Protein AF-A0A7X7F397-F1 (afdb_monomer_lite)

pLDDT: mean 74.9, std 19.1, range [29.53, 96.19]

Structure (mmCIF, N/CA/C/O backbone):
data_AF-A0A7X7F397-F1
#
_entry.id   AF-A0A7X7F397-F1
#
loop_
_atom_site.group_PDB
_atom_site.id
_atom_site.type_symbol
_atom_site.label_atom_id
_atom_site.label_alt_id
_atom_site.label_comp_id
_atom_site.label_asym_id
_atom_site.label_entity_id
_atom_site.label_seq_id
_atom_site.pdbx_PDB_ins_code
_atom_site.Cartn_x
_atom_site.Cartn_y
_atom_site.Cartn_z
_atom_site.occupancy
_atom_site.B_iso_or_equiv
_atom_site.auth_seq_id
_atom_site.auth_comp_id
_atom_site.auth_asym_id
_atom_site.auth_atom_id
_atom_site.pdbx_PDB_model_num
ATOM 1 N N . MET A 1 1 ? 13.983 -12.653 18.754 1.00 45.38 1 MET A N 1
ATOM 2 C CA . MET A 1 1 ? 13.121 -11.463 18.601 1.00 45.38 1 MET A CA 1
ATOM 3 C C . MET A 1 1 ? 11.691 -11.965 18.587 1.00 45.38 1 MET A C 1
ATOM 5 O O . MET A 1 1 ? 11.418 -12.889 17.833 1.00 45.38 1 MET A O 1
ATOM 9 N N . ASN A 1 2 ? 10.834 -11.471 19.481 1.00 51.31 2 ASN A N 1
ATOM 10 C CA . ASN A 1 2 ? 9.430 -11.882 19.521 1.00 51.31 2 ASN A CA 1
ATOM 11 C C . ASN A 1 2 ? 8.712 -11.263 18.319 1.00 51.31 2 ASN A C 1
ATOM 13 O O . ASN A 1 2 ? 8.723 -10.046 18.162 1.00 51.31 2 ASN A O 1
ATOM 17 N N . GLU A 1 3 ? 8.135 -12.106 17.469 1.00 58.09 3 GLU A N 1
ATOM 18 C CA . GLU A 1 3 ? 7.307 -11.684 16.341 1.00 58.09 3 GLU A CA 1
ATOM 19 C C . GLU A 1 3 ? 6.122 -10.853 16.863 1.00 58.09 3 GLU A C 1
ATOM 21 O O . GLU A 1 3 ? 5.475 -11.233 17.844 1.00 58.09 3 GLU A O 1
ATOM 26 N N . SER A 1 4 ? 5.852 -9.699 16.244 1.00 70.44 4 SER A N 1
ATOM 27 C CA . SER A 1 4 ? 4.717 -8.855 16.632 1.00 70.44 4 SER A CA 1
ATOM 28 C C . SER A 1 4 ? 3.408 -9.661 16.537 1.00 70.44 4 SER A C 1
ATOM 30 O O . SER A 1 4 ? 3.170 -10.290 15.503 1.00 70.44 4 SER A O 1
ATOM 32 N N . PRO A 1 5 ? 2.514 -9.633 17.548 1.00 77.81 5 PRO A N 1
ATOM 33 C CA . PRO A 1 5 ? 1.219 -10.321 17.487 1.00 77.81 5 PRO A CA 1
ATOM 34 C C . PRO A 1 5 ? 0.367 -9.919 16.275 1.00 77.81 5 PRO A C 1
ATOM 36 O O . PRO A 1 5 ? -0.472 -10.682 15.813 1.00 77.81 5 PRO A O 1
ATOM 39 N N . LEU A 1 6 ? 0.579 -8.713 15.746 1.00 77.31 6 LEU A N 1
ATOM 40 C CA . LEU A 1 6 ? -0.087 -8.242 14.537 1.00 77.31 6 LEU A CA 1
ATOM 41 C C . LEU A 1 6 ? 0.426 -8.980 13.294 1.00 77.31 6 LEU A C 1
ATOM 43 O O . LEU A 1 6 ? -0.368 -9.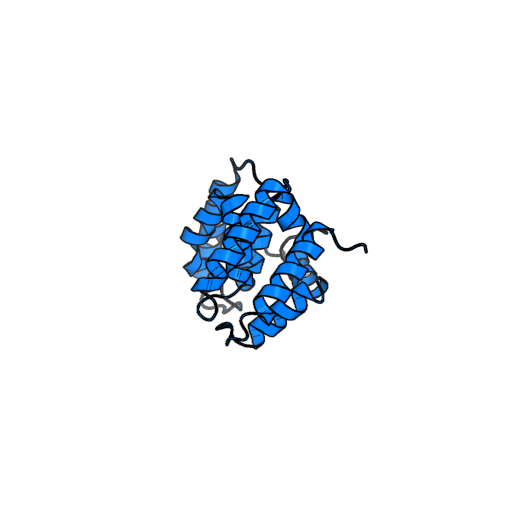409 12.458 1.00 77.31 6 LEU A O 1
ATOM 47 N N . LEU A 1 7 ? 1.743 -9.168 13.194 1.00 75.94 7 LEU A N 1
ATOM 48 C CA . LEU A 1 7 ? 2.360 -9.902 12.091 1.00 75.94 7 LEU A CA 1
ATOM 49 C C . LEU A 1 7 ? 1.926 -11.361 12.078 1.00 75.94 7 LEU A C 1
ATOM 51 O O . LEU A 1 7 ? 1.625 -11.887 11.011 1.00 75.94 7 LEU A O 1
ATOM 55 N N . SER A 1 8 ? 1.825 -11.994 13.248 1.00 81.44 8 SER A N 1
ATOM 56 C CA . SER A 1 8 ? 1.381 -13.385 13.320 1.00 81.44 8 SER A CA 1
ATOM 57 C C . SER A 1 8 ? -0.058 -13.548 12.820 1.00 81.44 8 SER A C 1
ATOM 59 O O . SER A 1 8 ? -0.342 -14.504 12.097 1.00 81.44 8 SER A O 1
ATOM 61 N N . VAL A 1 9 ? -0.952 -12.595 13.117 1.00 86.94 9 VAL A N 1
ATOM 62 C CA . VAL A 1 9 ? -2.329 -12.580 12.594 1.00 86.94 9 VAL A CA 1
ATOM 63 C C . VAL A 1 9 ? -2.345 -12.397 11.077 1.00 86.94 9 VAL A C 1
ATOM 65 O O . VAL A 1 9 ? -3.012 -13.166 10.384 1.00 86.94 9 VAL A O 1
ATOM 68 N N . ILE A 1 10 ? -1.591 -11.426 10.551 1.00 84.75 10 ILE A N 1
ATOM 69 C CA . ILE A 1 10 ? -1.493 -11.185 9.102 1.00 84.75 10 ILE A CA 1
ATOM 70 C C . ILE A 1 10 ? -0.937 -12.417 8.385 1.00 84.75 10 ILE A C 1
ATOM 72 O O . ILE A 1 10 ? -1.507 -12.862 7.389 1.00 84.75 10 ILE A O 1
ATOM 76 N N . ARG A 1 11 ? 0.146 -13.001 8.911 1.00 83.88 11 ARG A N 1
ATOM 77 C CA . ARG A 1 11 ? 0.765 -14.210 8.364 1.00 83.88 11 ARG A CA 1
ATOM 78 C C . ARG A 1 11 ? -0.223 -15.369 8.345 1.00 83.88 11 ARG A C 1
ATOM 80 O O . ARG A 1 11 ? -0.388 -15.993 7.304 1.00 83.88 11 ARG A O 1
ATOM 87 N N . THR A 1 12 ? -0.905 -15.615 9.463 1.00 88.00 12 THR A N 1
ATOM 88 C CA . THR A 1 12 ? -1.880 -16.710 9.578 1.00 88.00 12 THR A CA 1
ATOM 89 C C . THR A 1 12 ? -2.996 -16.563 8.547 1.00 88.00 12 THR A C 1
ATOM 91 O O . THR A 1 12 ? -3.310 -17.516 7.841 1.00 88.00 12 THR A O 1
ATOM 94 N N . MET A 1 13 ? -3.562 -15.360 8.410 1.00 88.94 13 MET A N 1
ATOM 95 C CA . MET A 1 13 ? -4.603 -15.086 7.418 1.00 88.94 13 MET A CA 1
ATOM 96 C C . MET A 1 13 ? -4.092 -15.314 5.990 1.00 88.94 13 MET A C 1
ATOM 98 O O . MET A 1 13 ? -4.752 -15.963 5.183 1.00 88.94 13 MET A O 1
ATOM 102 N N . ARG A 1 14 ? -2.895 -14.813 5.678 1.00 85.81 14 ARG A N 1
ATOM 103 C CA . ARG A 1 14 ? -2.285 -14.971 4.357 1.00 85.81 14 ARG A CA 1
ATOM 104 C C . ARG A 1 14 ? -2.061 -16.439 4.001 1.00 85.81 14 ARG A C 1
ATOM 106 O O . ARG A 1 14 ? -2.364 -16.850 2.886 1.00 85.81 14 ARG A O 1
ATOM 113 N N . GLU A 1 15 ? -1.516 -17.220 4.929 1.00 84.88 15 GLU A N 1
ATOM 114 C CA . GLU A 1 15 ? -1.287 -18.655 4.737 1.00 84.88 15 GLU A CA 1
ATOM 115 C C . GLU A 1 15 ? -2.601 -19.403 4.496 1.00 84.88 15 GLU A C 1
ATOM 117 O O . GLU A 1 15 ? -2.659 -20.242 3.599 1.00 84.88 15 GLU A O 1
ATOM 122 N N . GLN A 1 16 ? -3.663 -19.053 5.227 1.00 87.50 16 GLN A N 1
ATOM 123 C CA . GLN A 1 16 ? -4.999 -19.617 5.022 1.00 87.50 16 GLN A CA 1
ATOM 124 C C . GLN A 1 16 ? -5.554 -19.290 3.631 1.00 87.50 16 GLN A C 1
ATOM 126 O O . GLN A 1 16 ? -5.949 -20.206 2.914 1.00 87.50 16 GLN A O 1
ATOM 131 N N . LEU A 1 17 ? -5.518 -18.021 3.212 1.00 85.00 17 LEU A N 1
ATOM 132 C CA . LEU A 1 17 ? -6.029 -17.603 1.901 1.00 85.00 17 LEU A CA 1
ATOM 133 C C . LEU A 1 17 ? -5.273 -18.245 0.733 1.00 85.00 17 LEU A C 1
ATOM 135 O O . LEU A 1 17 ? -5.879 -18.618 -0.270 1.00 85.00 17 LEU A O 1
ATOM 139 N N . LEU A 1 18 ? -3.952 -18.387 0.851 1.00 82.56 18 LEU A N 1
ATOM 140 C CA . LEU A 1 18 ? -3.142 -19.051 -0.173 1.00 82.56 18 LEU A CA 1
ATOM 141 C C . LEU A 1 18 ? -3.374 -20.564 -0.219 1.00 82.56 18 LEU A C 1
ATOM 143 O O . LEU A 1 18 ? -3.229 -21.164 -1.279 1.00 82.56 18 LEU A O 1
ATOM 147 N N . ALA A 1 19 ? -3.688 -21.188 0.918 1.00 84.81 19 ALA A N 1
ATOM 148 C CA . ALA A 1 19 ? -4.011 -22.610 0.969 1.00 84.81 19 ALA A CA 1
ATOM 149 C C . ALA A 1 19 ? -5.413 -22.906 0.411 1.00 84.81 19 ALA A C 1
ATOM 151 O O . ALA A 1 19 ? -5.615 -23.959 -0.189 1.00 84.81 19 ALA A O 1
ATOM 152 N N . GLU A 1 20 ? -6.366 -21.992 0.611 1.00 85.12 20 GLU A N 1
ATOM 153 C CA . GLU A 1 20 ? -7.753 -22.128 0.150 1.00 85.12 20 GLU A CA 1
ATOM 154 C C . GLU A 1 20 ? -7.875 -21.978 -1.373 1.00 85.12 20 GLU A C 1
ATOM 156 O O . GLU A 1 20 ? -8.531 -22.790 -2.024 1.00 85.12 20 GLU A O 1
ATOM 161 N N . TYR A 1 21 ? -7.194 -20.985 -1.949 1.00 75.88 21 TYR A N 1
ATOM 162 C CA . TYR A 1 21 ? -7.224 -20.689 -3.381 1.00 75.88 21 TYR A CA 1
ATOM 163 C C . TYR A 1 21 ? -5.873 -21.071 -3.991 1.00 75.88 21 TYR A C 1
ATOM 165 O O . TYR A 1 21 ? -4.978 -20.239 -4.132 1.00 75.88 21 TYR A O 1
ATOM 173 N N . GLY A 1 22 ? -5.706 -22.357 -4.313 1.00 64.06 22 GLY A N 1
ATOM 174 C CA . GLY A 1 22 ? -4.473 -22.953 -4.856 1.00 64.06 22 GLY A CA 1
ATOM 175 C C . GLY A 1 22 ? -4.090 -22.509 -6.278 1.00 64.06 22 GLY A C 1
ATOM 176 O O . GLY A 1 22 ? -3.412 -23.256 -6.986 1.00 64.06 22 GLY A O 1
ATOM 177 N N . ASP A 1 23 ? -4.538 -21.331 -6.708 1.00 62.75 23 ASP A N 1
ATOM 178 C CA . ASP A 1 23 ? -4.395 -20.831 -8.070 1.00 62.75 23 ASP A CA 1
ATOM 179 C C . ASP A 1 23 ? -2.996 -20.288 -8.390 1.00 62.75 23 ASP A C 1
ATOM 181 O O . ASP A 1 23 ? -2.152 -20.005 -7.528 1.00 62.75 23 ASP A O 1
ATOM 185 N N . ILE A 1 24 ? -2.759 -20.145 -9.697 1.00 54.50 24 ILE A N 1
ATOM 186 C CA . ILE A 1 24 ? -1.570 -19.530 -10.283 1.00 54.50 24 ILE A CA 1
ATOM 187 C C . ILE A 1 24 ? -1.578 -18.048 -9.906 1.00 54.50 24 ILE A C 1
ATOM 189 O O . ILE A 1 24 ? -2.223 -17.229 -10.549 1.00 54.50 24 ILE A O 1
ATOM 193 N N . ASP A 1 25 ? -0.843 -17.712 -8.852 1.00 55.19 25 ASP A N 1
ATOM 194 C CA . ASP A 1 25 ? -0.403 -16.344 -8.587 1.00 55.19 25 ASP A CA 1
ATOM 195 C C . ASP A 1 25 ? 0.204 -15.767 -9.886 1.00 55.19 25 ASP A C 1
ATOM 197 O O . ASP A 1 25 ? 1.201 -16.317 -10.373 1.00 55.19 25 ASP A O 1
ATOM 201 N N . PRO A 1 26 ? -0.383 -14.708 -10.477 1.00 57.97 26 PRO A N 1
ATOM 202 C CA . PRO A 1 26 ? 0.082 -14.143 -11.745 1.00 57.97 26 PRO A CA 1
ATOM 203 C C . PRO A 1 26 ? 1.474 -13.508 -11.616 1.00 57.97 26 PRO A C 1
ATOM 205 O O . PRO A 1 26 ? 2.111 -13.163 -12.615 1.00 57.97 26 PRO A O 1
ATOM 208 N N . THR A 1 27 ? 1.973 -13.366 -10.387 1.00 53.91 27 THR A N 1
ATOM 209 C CA . THR A 1 27 ? 3.297 -12.839 -10.096 1.00 53.91 27 THR A CA 1
ATOM 210 C C . THR A 1 27 ? 4.387 -13.832 -10.536 1.00 53.91 27 THR A C 1
ATOM 212 O O . THR A 1 27 ? 4.427 -14.968 -10.054 1.00 53.91 27 THR A O 1
ATOM 215 N N . PRO A 1 28 ? 5.339 -13.429 -11.402 1.00 51.78 28 PRO A N 1
ATOM 216 C CA . PRO A 1 28 ? 6.443 -14.288 -11.825 1.00 51.78 28 PRO A CA 1
ATOM 217 C C . PRO A 1 28 ? 7.200 -14.893 -10.632 1.00 51.78 28 PRO A C 1
ATOM 219 O O . PRO A 1 28 ? 7.526 -14.196 -9.668 1.00 51.78 28 PRO A O 1
ATOM 222 N N . GLN A 1 29 ? 7.557 -16.179 -10.722 1.00 48.69 29 GLN A N 1
ATOM 223 C CA . GLN A 1 29 ? 8.156 -16.966 -9.630 1.00 48.69 29 GLN A CA 1
ATOM 224 C C . GLN A 1 29 ? 9.394 -16.316 -8.977 1.00 48.69 29 GLN A C 1
ATOM 226 O O . GLN A 1 29 ? 9.609 -16.475 -7.781 1.00 48.69 29 GLN A O 1
ATOM 231 N N . LYS A 1 30 ? 10.172 -15.512 -9.715 1.00 45.25 30 LYS A N 1
ATOM 232 C CA . LYS A 1 30 ? 11.319 -14.759 -9.168 1.00 45.25 30 LYS A CA 1
ATOM 233 C C . LYS A 1 30 ? 10.912 -13.647 -8.194 1.00 45.25 30 LYS A C 1
ATOM 235 O O . LYS A 1 30 ? 11.532 -13.503 -7.143 1.00 45.25 30 LYS A O 1
ATOM 240 N N . SER A 1 31 ? 9.859 -12.897 -8.511 1.00 45.38 31 SER A N 1
ATOM 241 C CA . SER A 1 31 ? 9.290 -11.894 -7.601 1.00 45.38 31 SER A CA 1
ATOM 242 C C . SER A 1 31 ? 8.615 -12.578 -6.401 1.00 45.38 31 SER A C 1
ATOM 244 O O . SER A 1 31 ? 8.724 -12.096 -5.275 1.00 45.38 31 SER A O 1
ATOM 246 N N . ARG A 1 32 ? 8.031 -13.771 -6.617 1.00 49.47 32 ARG A N 1
ATOM 247 C CA . ARG A 1 32 ? 7.463 -14.653 -5.578 1.00 49.47 32 ARG A CA 1
ATOM 248 C C . ARG A 1 32 ? 8.516 -15.214 -4.617 1.00 49.47 32 ARG A C 1
ATOM 250 O O . ARG A 1 32 ? 8.246 -15.356 -3.429 1.00 49.47 32 ARG A O 1
ATOM 257 N N . GLU A 1 33 ? 9.719 -15.528 -5.091 1.00 48.03 33 GLU A N 1
ATOM 258 C CA . GLU A 1 33 ? 10.834 -15.989 -4.252 1.00 48.03 33 GLU A CA 1
ATOM 259 C C . GLU A 1 33 ? 11.428 -14.870 -3.402 1.00 48.03 33 GLU A C 1
ATOM 261 O O . GLU A 1 33 ? 11.822 -15.129 -2.264 1.00 48.03 33 GLU A O 1
ATOM 266 N N . GLN A 1 34 ? 11.450 -13.635 -3.915 1.00 49.16 34 GLN A N 1
ATOM 267 C CA . GLN A 1 34 ? 11.696 -12.462 -3.084 1.00 49.16 34 GLN A CA 1
ATOM 268 C C . GLN A 1 34 ? 10.587 -1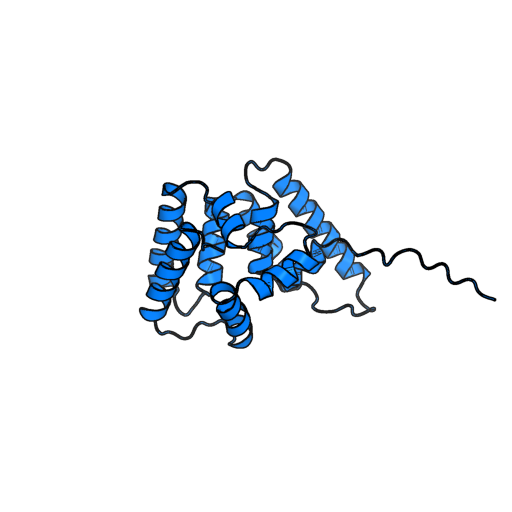2.358 -2.034 1.00 49.16 34 GLN A C 1
ATOM 270 O O . GLN A 1 34 ? 10.877 -12.622 -0.879 1.00 49.16 34 GLN A O 1
ATOM 275 N N . MET A 1 35 ? 9.319 -12.152 -2.402 1.00 47.72 35 MET A N 1
ATOM 276 C CA . MET A 1 35 ? 8.182 -11.974 -1.471 1.00 47.72 35 MET A CA 1
ATOM 277 C C . MET A 1 35 ? 8.003 -13.090 -0.434 1.00 47.72 35 MET A C 1
ATOM 279 O O . MET A 1 35 ? 7.899 -12.852 0.770 1.00 47.72 35 MET A O 1
ATOM 283 N N . GLY A 1 36 ? 8.054 -14.342 -0.875 1.00 47.75 36 GLY A N 1
ATOM 284 C CA . GLY A 1 36 ? 7.987 -15.505 -0.006 1.00 47.75 36 GLY A CA 1
ATOM 285 C C . GLY A 1 36 ? 9.197 -15.636 0.919 1.00 47.75 36 GLY A C 1
ATOM 286 O O . GLY A 1 36 ? 9.064 -16.270 1.959 1.00 47.75 36 GLY A O 1
ATOM 287 N N . ARG A 1 37 ? 10.362 -15.062 0.588 1.00 48.28 37 ARG A N 1
ATOM 288 C CA . ARG A 1 37 ? 11.476 -14.913 1.537 1.00 48.28 37 ARG A CA 1
ATOM 289 C C . ARG A 1 37 ? 11.242 -13.775 2.523 1.00 48.28 37 ARG A C 1
ATOM 291 O O . ARG A 1 37 ? 11.778 -13.872 3.606 1.00 48.28 37 ARG A O 1
ATOM 298 N N . LEU A 1 38 ? 10.443 -12.759 2.210 1.00 49.91 38 LEU A N 1
ATOM 299 C CA . LEU A 1 38 ? 10.233 -11.573 3.059 1.00 49.91 38 LEU A CA 1
ATOM 300 C C . LEU A 1 38 ? 9.327 -11.853 4.244 1.00 49.91 38 LEU A C 1
ATOM 302 O O . LEU A 1 38 ? 9.632 -11.461 5.362 1.00 49.91 38 LEU A O 1
ATOM 306 N N . LEU A 1 39 ? 8.277 -12.631 4.005 1.00 48.47 39 LEU A N 1
ATOM 307 C CA . LEU A 1 39 ? 7.380 -13.108 5.055 1.00 48.47 39 LEU A CA 1
ATOM 308 C C . LEU A 1 39 ? 7.919 -14.351 5.785 1.00 48.47 39 LEU A C 1
ATOM 310 O O . LEU A 1 39 ? 7.411 -14.707 6.843 1.00 48.47 39 LEU A O 1
ATOM 314 N N . ARG A 1 40 ? 8.953 -15.013 5.234 1.00 46.22 40 ARG A N 1
ATOM 315 C CA . ARG A 1 40 ? 9.683 -16.117 5.893 1.00 46.22 40 ARG A CA 1
ATOM 316 C C . ARG A 1 40 ? 10.980 -15.680 6.582 1.00 46.22 40 ARG A C 1
ATOM 318 O O . ARG A 1 40 ? 11.479 -16.413 7.428 1.00 46.22 40 ARG A O 1
ATOM 325 N N . ASN A 1 41 ? 11.563 -14.552 6.185 1.00 47.88 41 ASN A N 1
ATOM 326 C CA . ASN A 1 41 ? 12.880 -14.074 6.599 1.00 47.88 41 ASN A CA 1
ATOM 327 C C . ASN A 1 41 ? 13.003 -12.558 6.316 1.00 47.88 41 ASN A C 1
ATOM 329 O O . ASN A 1 41 ? 13.495 -12.137 5.264 1.00 47.88 41 ASN A O 1
ATOM 333 N N . GLU A 1 42 ? 12.545 -11.739 7.269 1.00 50.25 42 GLU A N 1
ATOM 334 C CA . GLU A 1 42 ? 12.479 -10.267 7.185 1.00 50.25 42 GLU A CA 1
ATOM 335 C C . GLU A 1 42 ? 13.809 -9.628 6.719 1.00 50.25 42 GLU A C 1
ATOM 337 O O . GLU A 1 42 ? 13.815 -8.662 5.962 1.00 50.25 42 GLU A O 1
ATOM 342 N N . ALA A 1 43 ? 14.959 -10.230 7.043 1.00 50.78 43 ALA A N 1
ATOM 343 C CA . ALA A 1 43 ? 16.299 -9.676 6.821 1.00 50.78 43 ALA A CA 1
ATOM 344 C C . ALA A 1 43 ? 16.648 -9.249 5.372 1.00 50.78 43 ALA A C 1
ATOM 346 O O . ALA A 1 43 ? 17.550 -8.432 5.179 1.00 50.78 43 ALA A O 1
ATOM 347 N N . GLY A 1 44 ? 15.988 -9.798 4.344 1.00 48.94 44 GLY A N 1
ATOM 348 C CA . GLY A 1 44 ? 16.326 -9.555 2.933 1.00 48.94 44 GLY A CA 1
ATOM 349 C C . GLY A 1 44 ? 15.912 -8.177 2.405 1.00 48.94 44 GLY A C 1
ATOM 350 O O . GLY A 1 44 ? 16.748 -7.453 1.860 1.00 48.94 44 GLY A O 1
ATOM 351 N N . ILE A 1 45 ? 14.638 -7.803 2.585 1.00 48.44 45 ILE A N 1
ATOM 352 C CA . ILE A 1 45 ? 14.171 -6.439 2.290 1.00 48.44 45 ILE A CA 1
ATOM 353 C C . ILE A 1 45 ? 14.687 -5.479 3.337 1.00 48.44 45 ILE A C 1
ATOM 355 O O . ILE A 1 45 ? 15.066 -4.381 2.960 1.00 48.44 45 ILE A O 1
ATOM 359 N N . GLU A 1 46 ? 14.751 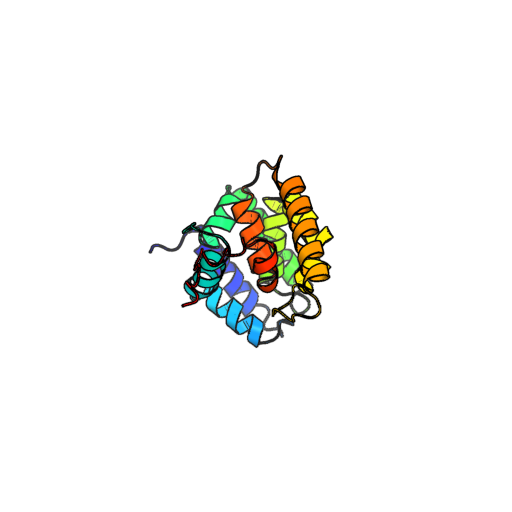-5.876 4.610 1.00 54.41 46 GLU A N 1
ATOM 360 C CA . GLU A 1 46 ? 15.254 -4.988 5.657 1.00 54.41 46 GLU A CA 1
ATOM 361 C C . GLU A 1 46 ? 16.671 -4.534 5.328 1.00 54.41 46 GLU A C 1
ATOM 363 O O . GLU A 1 46 ? 16.947 -3.348 5.385 1.00 54.41 46 GLU A O 1
ATOM 368 N N . ARG A 1 47 ? 17.543 -5.415 4.823 1.00 54.4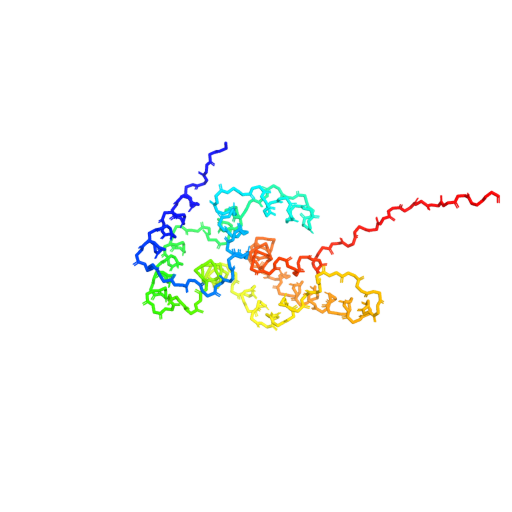1 47 ARG A N 1
ATOM 369 C CA . ARG A 1 47 ? 18.871 -5.004 4.348 1.00 54.41 47 ARG A CA 1
ATOM 370 C C . ARG A 1 47 ? 18.809 -4.050 3.146 1.00 54.41 47 ARG A C 1
ATOM 372 O O . ARG A 1 47 ? 19.622 -3.137 3.081 1.00 54.41 47 ARG A O 1
ATOM 379 N N . TYR A 1 48 ? 17.885 -4.228 2.203 1.00 49.41 48 TYR A N 1
ATOM 380 C CA . TYR A 1 48 ? 17.759 -3.351 1.028 1.00 49.41 48 TYR A CA 1
ATOM 381 C C . TYR A 1 48 ? 17.133 -1.987 1.371 1.00 49.41 48 TYR A C 1
ATOM 383 O O . TYR A 1 48 ? 17.666 -0.944 0.994 1.00 49.41 48 TYR A O 1
ATOM 391 N N . LEU A 1 49 ? 16.045 -1.974 2.141 1.00 55.88 49 LEU A N 1
ATOM 392 C CA . LEU A 1 49 ? 15.373 -0.767 2.612 1.00 55.88 49 LEU A CA 1
ATOM 393 C C . LEU A 1 49 ? 16.192 -0.038 3.672 1.00 55.88 49 LEU A C 1
ATOM 395 O O . LEU A 1 49 ? 16.212 1.176 3.632 1.00 55.88 49 LEU A O 1
ATOM 399 N N . HIS A 1 50 ? 16.931 -0.717 4.549 1.00 56.59 50 HIS A N 1
ATOM 400 C CA . HIS A 1 50 ? 17.874 -0.074 5.476 1.00 56.59 50 HIS A CA 1
ATOM 401 C C . HIS A 1 50 ? 19.061 0.561 4.737 1.00 56.59 50 HIS A C 1
ATOM 403 O O . HIS A 1 50 ? 19.593 1.582 5.163 1.00 56.59 50 HIS A O 1
ATOM 409 N N . VAL A 1 51 ? 19.506 -0.030 3.621 1.00 52.09 51 VAL A N 1
ATOM 410 C CA . VAL A 1 51 ? 20.547 0.573 2.770 1.00 52.09 51 VAL A CA 1
ATOM 411 C C . VAL A 1 51 ? 20.015 1.789 2.004 1.00 52.09 51 VAL A C 1
ATOM 413 O O . VAL A 1 51 ? 20.781 2.717 1.759 1.00 52.09 51 VAL A O 1
ATOM 416 N N . THR A 1 52 ? 18.730 1.800 1.637 1.00 49.12 52 THR A N 1
ATOM 417 C CA . THR A 1 52 ? 18.153 2.846 0.770 1.00 49.12 52 THR A CA 1
ATOM 418 C C . THR A 1 52 ? 17.413 3.949 1.540 1.00 49.12 52 THR A C 1
ATOM 420 O O . THR A 1 52 ? 17.365 5.090 1.094 1.00 49.12 52 THR A O 1
ATOM 423 N N . MET A 1 53 ? 16.871 3.626 2.712 1.00 54.94 53 MET A N 1
ATOM 424 C CA . MET A 1 53 ? 16.258 4.528 3.684 1.00 54.94 53 MET A CA 1
ATOM 425 C C . MET A 1 53 ? 17.141 4.509 4.937 1.00 54.94 53 MET A C 1
ATOM 427 O O . MET A 1 53 ? 17.029 3.613 5.771 1.00 54.94 53 MET A O 1
ATOM 431 N N . SER A 1 54 ? 18.075 5.456 5.026 1.00 46.97 54 SER A N 1
ATOM 432 C CA . SER A 1 54 ? 19.043 5.566 6.124 1.00 46.97 54 SER A CA 1
ATOM 433 C C . SER A 1 54 ? 18.403 5.399 7.514 1.00 46.97 54 SER A C 1
ATOM 435 O O . SER A 1 54 ? 17.561 6.198 7.913 1.00 46.97 54 SER A O 1
ATOM 437 N N . GLY A 1 55 ? 18.875 4.408 8.280 1.00 50.94 55 GLY A N 1
ATOM 438 C CA . GLY A 1 55 ? 18.989 4.504 9.742 1.00 50.94 55 GLY A CA 1
ATOM 439 C C . GLY A 1 55 ? 17.777 4.168 10.617 1.00 50.94 55 GLY A C 1
ATOM 440 O O . GLY A 1 55 ? 17.800 4.535 11.788 1.00 50.94 55 GLY A O 1
ATOM 441 N N . SER A 1 56 ? 16.750 3.478 10.116 1.00 52.91 56 SER A N 1
ATOM 442 C CA . SER A 1 56 ? 15.664 2.981 10.973 1.00 52.91 56 SER A CA 1
ATOM 443 C C . SER A 1 56 ? 15.615 1.449 11.001 1.00 52.91 56 SER A C 1
ATOM 445 O O . SER A 1 56 ? 15.483 0.817 9.951 1.00 52.91 56 SER A O 1
ATOM 447 N N . ASP A 1 57 ? 15.653 0.876 12.210 1.00 56.75 57 ASP A N 1
ATOM 448 C CA . ASP A 1 57 ? 15.374 -0.541 12.517 1.00 56.75 57 ASP A CA 1
ATOM 449 C C . ASP A 1 57 ? 13.883 -0.915 12.308 1.00 56.75 57 ASP A C 1
ATOM 451 O O . ASP A 1 57 ? 13.426 -1.979 12.733 1.00 56.75 57 ASP A O 1
ATOM 455 N N . ASP A 1 58 ? 13.084 -0.040 11.686 1.00 62.41 58 ASP A N 1
ATOM 456 C CA . ASP A 1 58 ? 11.659 -0.268 11.470 1.00 62.41 58 ASP A CA 1
ATOM 457 C C . ASP A 1 58 ? 11.404 -1.363 10.442 1.00 62.41 58 ASP A C 1
ATOM 459 O O . ASP A 1 58 ? 11.584 -1.176 9.238 1.00 62.41 58 ASP A O 1
ATOM 463 N N . THR A 1 59 ? 10.892 -2.491 10.927 1.00 72.06 59 THR A N 1
ATOM 464 C CA . THR A 1 59 ? 10.505 -3.606 10.073 1.00 72.06 59 THR A CA 1
ATOM 465 C C . THR A 1 59 ? 9.208 -3.334 9.310 1.00 72.06 59 THR A C 1
ATOM 467 O O . THR A 1 59 ? 8.413 -2.464 9.687 1.00 72.06 59 THR A O 1
ATOM 470 N N . PHE A 1 60 ? 8.933 -4.118 8.260 1.00 75.44 60 PHE A N 1
ATOM 471 C CA . PHE A 1 60 ? 7.618 -4.145 7.592 1.00 75.44 60 PHE A CA 1
ATOM 472 C C . PHE A 1 60 ? 6.456 -4.205 8.600 1.00 75.44 60 PHE A C 1
ATOM 474 O O . PHE A 1 60 ? 5.483 -3.461 8.482 1.00 75.44 60 PHE A O 1
ATOM 481 N N . GLY A 1 61 ? 6.568 -5.040 9.637 1.00 77.31 61 GLY A N 1
ATOM 482 C CA . GLY A 1 61 ? 5.542 -5.133 10.673 1.00 77.31 61 GLY A CA 1
ATOM 483 C C . GLY A 1 61 ? 5.371 -3.868 11.495 1.00 77.31 61 GLY A C 1
ATOM 484 O O . GLY A 1 61 ? 4.237 -3.510 11.821 1.00 77.31 61 GLY A O 1
ATOM 485 N N . THR A 1 62 ? 6.460 -3.160 11.793 1.00 82.19 62 THR A N 1
ATOM 486 C CA . THR A 1 62 ? 6.381 -1.850 12.445 1.00 82.19 62 THR A CA 1
ATOM 487 C C . THR A 1 62 ? 5.683 -0.837 11.543 1.00 82.19 62 THR A C 1
ATOM 489 O O . THR A 1 62 ? 4.808 -0.115 12.023 1.00 82.19 62 THR A O 1
ATOM 492 N N . ALA A 1 63 ? 5.967 -0.850 10.236 1.00 86.38 63 ALA A N 1
ATOM 493 C CA . ALA A 1 63 ? 5.299 0.025 9.275 1.00 86.38 63 ALA A CA 1
ATOM 494 C C . ALA A 1 63 ? 3.785 -0.231 9.204 1.00 86.38 63 ALA A C 1
ATOM 496 O O . ALA A 1 63 ? 2.985 0.701 9.308 1.00 86.38 63 ALA A O 1
ATOM 497 N N . VAL A 1 64 ? 3.371 -1.500 9.124 1.00 86.75 64 VAL A N 1
ATOM 498 C CA . VAL A 1 64 ? 1.944 -1.859 9.165 1.00 86.75 64 VAL A CA 1
ATOM 499 C C . VAL A 1 64 ? 1.309 -1.450 10.496 1.00 86.75 64 VAL A C 1
ATOM 501 O O . VAL A 1 64 ? 0.219 -0.886 10.503 1.00 86.75 64 VAL A O 1
ATOM 504 N N . THR A 1 65 ? 1.987 -1.685 11.621 1.00 87.62 65 THR A N 1
ATOM 505 C CA . THR A 1 65 ? 1.457 -1.358 12.957 1.00 87.62 65 THR A CA 1
ATOM 506 C C . THR A 1 65 ? 1.259 0.149 13.139 1.00 87.62 65 THR A C 1
ATOM 508 O O . THR A 1 65 ? 0.285 0.562 13.765 1.00 87.62 65 THR A O 1
ATOM 511 N N . ARG A 1 66 ? 2.141 0.984 12.576 1.00 89.62 66 ARG A N 1
ATOM 512 C CA . ARG A 1 66 ? 2.023 2.448 12.650 1.00 89.62 66 ARG A CA 1
ATOM 513 C C . ARG A 1 66 ? 0.866 2.997 11.825 1.00 89.62 66 ARG A C 1
ATOM 515 O O . ARG A 1 66 ? 0.193 3.914 12.285 1.00 89.62 66 ARG A O 1
ATOM 522 N N . LEU A 1 67 ? 0.607 2.429 10.647 1.00 90.38 67 LEU A N 1
ATOM 523 C CA . LEU A 1 67 ? -0.515 2.856 9.800 1.00 90.38 67 LEU A CA 1
ATOM 524 C C . LEU A 1 67 ? -1.853 2.266 10.252 1.00 90.38 67 LEU A C 1
ATOM 526 O O . LEU A 1 67 ? -2.901 2.886 10.109 1.00 90.38 67 LEU A O 1
ATOM 530 N N . VAL A 1 68 ? -1.828 1.064 10.821 1.00 90.88 68 VAL A N 1
ATOM 531 C CA . VAL A 1 68 ? -3.010 0.334 11.283 1.00 90.88 68 VAL A CA 1
ATOM 532 C C . VAL A 1 68 ? -2.983 0.245 12.808 1.00 90.88 68 VAL A C 1
ATOM 534 O O . VAL A 1 68 ? -2.992 -0.830 13.405 1.00 90.88 68 VAL A O 1
ATOM 537 N N . ASN A 1 69 ? -2.942 1.412 13.449 1.00 85.69 69 ASN A N 1
ATOM 538 C CA . ASN A 1 69 ? -2.687 1.560 14.884 1.00 85.69 69 ASN A CA 1
ATOM 539 C C . ASN A 1 69 ? -3.850 1.132 15.803 1.00 85.69 69 ASN A C 1
ATOM 541 O O . ASN A 1 69 ? -3.712 1.176 17.026 1.00 85.69 69 ASN A O 1
ATOM 545 N N . THR A 1 70 ? -4.987 0.689 15.248 1.00 88.81 70 THR A N 1
ATOM 546 C CA . THR A 1 70 ? -6.089 0.123 16.035 1.00 88.81 70 THR A CA 1
ATOM 547 C C . THR A 1 70 ? -6.467 -1.288 15.576 1.00 88.81 70 THR A C 1
ATOM 549 O O . THR A 1 70 ? -6.534 -1.559 14.370 1.00 88.81 70 THR A O 1
ATOM 552 N N . PRO A 1 71 ? -6.842 -2.188 16.510 1.00 89.75 71 PRO A N 1
ATOM 553 C CA . PRO A 1 71 ? -7.353 -3.515 16.162 1.00 89.75 71 PRO A CA 1
ATOM 554 C C . PRO A 1 71 ? -8.585 -3.475 15.250 1.00 89.75 71 PRO A C 1
ATOM 556 O O . PRO A 1 71 ? -8.799 -4.378 14.441 1.00 89.75 71 PRO A O 1
ATOM 559 N N . ARG A 1 72 ? -9.411 -2.425 15.371 1.00 92.94 72 ARG A N 1
ATOM 560 C CA . ARG A 1 72 ? -10.604 -2.244 14.537 1.00 92.94 72 ARG A CA 1
ATOM 561 C C . ARG A 1 72 ? -10.209 -1.979 13.084 1.00 92.94 72 ARG A C 1
ATOM 563 O O . ARG A 1 72 ? -10.744 -2.652 12.207 1.00 92.94 72 ARG A O 1
ATOM 570 N N . THR A 1 73 ? -9.263 -1.073 12.836 1.00 92.44 73 THR A N 1
ATOM 571 C CA . THR A 1 73 ? -8.755 -0.802 11.481 1.00 92.44 73 THR A CA 1
ATOM 572 C C . THR A 1 73 ? -8.146 -2.062 10.874 1.00 92.44 73 THR A C 1
ATOM 574 O O . THR A 1 73 ? -8.499 -2.419 9.753 1.00 92.44 73 THR A O 1
ATOM 577 N N . LEU A 1 74 ? -7.335 -2.805 11.639 1.00 92.00 74 LEU A N 1
ATOM 578 C CA . LEU A 1 74 ? -6.738 -4.060 11.170 1.00 92.00 74 LEU A CA 1
ATOM 579 C C . LEU A 1 74 ? -7.801 -5.072 10.762 1.00 92.00 74 LEU A C 1
ATOM 581 O O . LEU A 1 74 ? -7.754 -5.609 9.661 1.00 92.00 74 LEU A O 1
ATOM 585 N N . LYS A 1 75 ? -8.809 -5.289 11.607 1.00 94.19 75 LYS A N 1
ATOM 586 C CA . LYS A 1 75 ? -9.919 -6.186 11.278 1.00 94.19 75 LYS A CA 1
ATOM 587 C C . LYS A 1 75 ? -10.630 -5.775 9.985 1.00 94.19 75 LYS A C 1
ATOM 589 O O . LYS A 1 75 ? -10.982 -6.647 9.195 1.00 94.19 75 LYS A O 1
ATOM 594 N N . HIS A 1 76 ? -10.869 -4.478 9.779 1.00 95.00 76 HIS A N 1
ATOM 595 C CA . HIS A 1 76 ? -11.505 -3.984 8.555 1.00 95.00 76 HIS A CA 1
ATOM 596 C C . HIS A 1 76 ? -10.638 -4.222 7.319 1.00 95.00 76 HIS A C 1
ATOM 598 O O . HIS A 1 76 ? -11.161 -4.707 6.319 1.00 95.00 76 HIS A O 1
ATOM 604 N N . VAL A 1 77 ? -9.332 -3.956 7.410 1.00 95.31 77 VAL A N 1
ATOM 605 C CA . VAL A 1 77 ? -8.361 -4.243 6.345 1.00 95.31 77 VAL A CA 1
ATOM 606 C C . VAL A 1 77 ? -8.378 -5.727 5.992 1.00 95.31 77 VAL A C 1
ATOM 608 O O . VAL A 1 77 ? -8.611 -6.070 4.838 1.00 95.31 77 VAL A O 1
ATOM 611 N N . LEU A 1 78 ? -8.205 -6.614 6.976 1.00 94.44 78 LEU A N 1
ATOM 612 C CA . LEU A 1 78 ? -8.143 -8.057 6.726 1.00 94.44 78 LEU A CA 1
ATOM 613 C C . LEU A 1 78 ? -9.455 -8.584 6.143 1.00 94.44 78 LEU A C 1
ATOM 615 O O . LEU A 1 78 ? -9.432 -9.337 5.179 1.00 94.44 78 LEU A O 1
ATOM 619 N N . ARG A 1 79 ? -10.609 -8.145 6.657 1.00 95.75 79 ARG A N 1
ATOM 620 C CA . ARG A 1 79 ? -11.903 -8.526 6.075 1.00 95.75 79 ARG A CA 1
ATOM 621 C C . ARG A 1 79 ? -12.032 -8.065 4.622 1.00 95.75 79 ARG A C 1
ATOM 623 O O . ARG A 1 79 ? -12.503 -8.826 3.791 1.00 95.75 79 ARG A O 1
ATOM 630 N N . HIS A 1 80 ? -11.605 -6.844 4.310 1.00 95.88 80 HIS A N 1
ATOM 631 C CA . HIS A 1 80 ? -11.661 -6.342 2.940 1.00 95.88 80 HIS A CA 1
ATOM 632 C C . HIS A 1 80 ? -10.737 -7.133 2.003 1.00 95.88 80 HIS A C 1
ATOM 634 O O . HIS A 1 80 ? -11.110 -7.407 0.862 1.00 95.88 80 HIS A O 1
ATOM 640 N N . VAL A 1 81 ? -9.546 -7.513 2.478 1.00 95.06 81 VAL A N 1
ATOM 641 C CA . VAL A 1 81 ? -8.615 -8.373 1.735 1.00 95.06 81 VAL A CA 1
ATOM 642 C C . VAL A 1 81 ? -9.234 -9.745 1.489 1.00 95.06 81 VAL A C 1
ATOM 644 O O . VAL A 1 81 ? -9.229 -10.184 0.349 1.00 95.06 81 VAL A O 1
ATOM 647 N N . ASP A 1 82 ? -9.823 -10.378 2.506 1.00 94.75 82 ASP A N 1
ATOM 648 C CA . ASP A 1 82 ? -10.536 -11.659 2.381 1.00 94.75 82 ASP A CA 1
ATOM 649 C C . ASP A 1 82 ? -11.662 -11.583 1.335 1.00 94.75 82 ASP A C 1
ATOM 651 O O . ASP A 1 82 ? -11.693 -12.356 0.377 1.00 94.75 82 ASP A O 1
ATOM 655 N N . ASP A 1 83 ? -12.548 -10.592 1.455 1.00 95.50 83 ASP A N 1
ATOM 656 C CA . ASP A 1 83 ? -13.683 -10.419 0.543 1.00 95.50 83 ASP A CA 1
ATOM 657 C C . ASP A 1 83 ? -13.247 -10.115 -0.901 1.00 95.50 83 ASP A C 1
ATOM 659 O O . ASP A 1 83 ? -13.884 -10.572 -1.854 1.00 95.50 83 ASP A O 1
ATOM 663 N N . SER A 1 84 ? -12.162 -9.353 -1.071 1.00 94.75 84 SER A N 1
ATOM 664 C CA . SER A 1 84 ? -11.600 -9.035 -2.390 1.00 94.75 84 SER A CA 1
ATOM 665 C C . SER A 1 84 ? -10.860 -10.232 -2.987 1.00 94.75 84 SER A C 1
ATOM 667 O O . SER A 1 84 ? -11.004 -10.507 -4.177 1.00 94.75 84 SER A O 1
ATOM 669 N N . TRP A 1 85 ? -10.110 -10.975 -2.169 1.00 92.94 85 TRP A N 1
ATOM 670 C CA . TRP A 1 85 ? -9.344 -12.141 -2.603 1.00 92.94 85 TRP A CA 1
ATOM 671 C C . TRP A 1 85 ? -10.256 -13.223 -3.168 1.00 92.94 85 TRP A C 1
ATOM 673 O O . TRP A 1 85 ? -9.986 -13.708 -4.257 1.00 92.94 85 TRP A O 1
ATOM 683 N N . LYS A 1 86 ? -11.406 -13.488 -2.535 1.00 91.50 86 LYS A N 1
ATOM 684 C CA . LYS A 1 86 ? -12.444 -14.419 -3.034 1.00 91.50 86 LYS A CA 1
ATOM 685 C C . LYS A 1 86 ? -12.936 -14.145 -4.459 1.00 91.50 86 LYS A C 1
ATOM 687 O O . LYS A 1 86 ? -13.596 -14.996 -5.042 1.00 91.50 86 LYS A O 1
ATOM 692 N N . ARG A 1 87 ? -12.701 -12.945 -4.994 1.00 92.44 87 ARG A N 1
ATOM 693 C CA . ARG A 1 87 ? -13.144 -12.537 -6.336 1.00 92.44 87 ARG A CA 1
ATOM 694 C C . ARG A 1 87 ? -11.999 -12.279 -7.305 1.00 92.44 87 ARG A C 1
ATOM 696 O O . ARG A 1 87 ? -12.232 -12.323 -8.502 1.00 92.44 87 ARG A O 1
ATOM 703 N N . LEU A 1 88 ? -10.817 -11.946 -6.790 1.00 90.31 88 LEU A N 1
ATOM 704 C CA . LEU A 1 88 ? -9.667 -11.490 -7.575 1.00 90.31 88 LEU A CA 1
ATOM 705 C C . LEU A 1 88 ? -8.472 -12.450 -7.496 1.00 90.31 88 LEU A C 1
ATOM 707 O O . LEU A 1 88 ? -7.422 -12.163 -8.077 1.00 90.31 88 LEU A O 1
ATOM 711 N N . HIS A 1 89 ? -8.587 -13.557 -6.753 1.00 86.25 89 HIS A N 1
ATOM 712 C CA . HIS A 1 89 ? -7.542 -14.575 -6.703 1.00 86.25 89 HIS A CA 1
ATOM 713 C C . HIS A 1 89 ? -7.207 -15.043 -8.131 1.00 86.25 89 HIS A C 1
ATOM 715 O O . HIS A 1 89 ? -8.089 -15.258 -8.956 1.00 86.25 89 HIS A O 1
ATOM 721 N N . GLY A 1 90 ? -5.913 -15.120 -8.449 1.00 82.56 90 GLY A N 1
ATOM 722 C CA . GLY A 1 90 ? -5.423 -15.425 -9.801 1.00 82.56 90 GLY A CA 1
ATOM 723 C C . GLY A 1 90 ? -5.293 -14.219 -10.747 1.00 82.56 90 GLY A C 1
ATOM 724 O O . GLY A 1 90 ? -4.563 -14.311 -11.731 1.00 82.56 90 GLY A O 1
ATOM 725 N N . GLU A 1 91 ? -5.911 -13.072 -10.444 1.00 86.19 91 GLU A N 1
ATOM 726 C CA . GLU A 1 91 ? -5.756 -11.829 -11.224 1.00 86.19 91 GLU A CA 1
ATOM 727 C C . GLU A 1 91 ? -4.789 -10.836 -10.574 1.00 86.19 91 GLU A C 1
ATOM 729 O O . GLU A 1 91 ? -4.077 -10.102 -11.263 1.00 86.19 91 GLU A O 1
ATOM 734 N N . VAL A 1 92 ? -4.745 -10.818 -9.240 1.00 85.44 92 VAL A N 1
ATOM 735 C CA . VAL A 1 92 ? -3.893 -9.912 -8.462 1.00 85.44 92 VAL A CA 1
ATOM 736 C C . VAL A 1 92 ? -2.977 -10.682 -7.518 1.00 85.44 92 VAL A C 1
ATOM 738 O O . VAL A 1 92 ? -3.259 -11.814 -7.128 1.00 85.44 92 VAL A O 1
ATOM 741 N N . CYS A 1 93 ? -1.877 -10.049 -7.115 1.00 84.75 93 CYS A N 1
ATOM 742 C CA . CYS A 1 93 ? -1.031 -10.551 -6.040 1.00 84.75 93 CYS A CA 1
ATOM 743 C C . CYS A 1 93 ? -1.694 -10.270 -4.681 1.00 84.75 93 CYS A C 1
ATOM 745 O O . CYS A 1 93 ? -2.133 -9.146 -4.419 1.00 84.75 93 CYS A O 1
ATOM 747 N N . LEU A 1 94 ? -1.742 -11.271 -3.796 1.00 85.56 94 LEU A N 1
ATOM 748 C CA . LEU A 1 94 ? -2.319 -11.118 -2.454 1.00 85.56 94 LEU A CA 1
ATOM 749 C C . LEU A 1 94 ? -1.563 -10.076 -1.616 1.00 85.56 94 LEU A C 1
ATOM 751 O O . LEU A 1 94 ? -2.179 -9.315 -0.874 1.00 85.56 94 LEU A O 1
ATOM 755 N N . ASP A 1 95 ? -0.237 -10.026 -1.746 1.00 83.88 95 ASP A N 1
ATOM 756 C CA . ASP A 1 95 ? 0.596 -9.081 -1.000 1.00 83.88 95 ASP A CA 1
ATOM 757 C C . ASP A 1 95 ? 0.358 -7.639 -1.483 1.00 83.88 95 ASP A C 1
ATOM 759 O O . ASP A 1 95 ? 0.214 -6.729 -0.664 1.00 83.88 95 ASP A O 1
ATOM 763 N N . ASP A 1 96 ? 0.190 -7.444 -2.795 1.00 87.25 96 ASP A N 1
ATOM 764 C CA . ASP A 1 96 ? -0.170 -6.145 -3.369 1.00 87.25 96 ASP A CA 1
ATOM 765 C C . ASP A 1 96 ? -1.550 -5.689 -2.889 1.00 87.25 96 ASP A C 1
ATOM 767 O O . ASP A 1 96 ? -1.730 -4.536 -2.486 1.00 87.25 96 ASP A O 1
ATOM 771 N N . LEU A 1 97 ? -2.525 -6.603 -2.881 1.00 90.94 97 LEU A N 1
ATOM 772 C CA . LEU A 1 97 ? -3.870 -6.350 -2.370 1.00 90.94 97 LEU A CA 1
ATOM 773 C C . LEU A 1 97 ? -3.847 -5.985 -0.879 1.00 90.94 97 LEU A C 1
ATOM 775 O O . LEU A 1 97 ? -4.510 -5.033 -0.464 1.00 90.94 97 LEU A O 1
ATOM 779 N N . LEU A 1 98 ? -3.067 -6.702 -0.070 1.00 91.38 98 LEU A N 1
ATOM 780 C CA . LEU A 1 98 ? -2.937 -6.434 1.359 1.00 91.38 98 LEU A CA 1
ATOM 781 C C . LEU A 1 98 ? -2.334 -5.051 1.614 1.00 91.38 98 LEU A C 1
ATOM 783 O O . LEU A 1 98 ? -2.924 -4.244 2.333 1.00 91.38 98 LEU A O 1
ATOM 787 N N . VAL A 1 99 ? -1.180 -4.757 1.016 1.00 91.69 99 VAL A N 1
ATOM 788 C CA . VAL A 1 99 ? -0.460 -3.499 1.252 1.00 91.69 99 VAL A CA 1
ATOM 789 C C . VAL A 1 99 ? -1.235 -2.301 0.709 1.00 91.69 99 VAL A C 1
ATOM 791 O O . VAL A 1 99 ? -1.335 -1.281 1.391 1.00 91.69 99 VAL A O 1
ATOM 794 N N . SER A 1 100 ? -1.849 -2.422 -0.470 1.00 94.19 100 SER A N 1
ATOM 795 C CA . SER A 1 100 ? -2.716 -1.367 -1.011 1.00 94.19 100 SER A CA 1
ATOM 796 C C . SER A 1 100 ? -3.932 -1.106 -0.120 1.00 94.19 100 SER A C 1
ATOM 798 O O . SER A 1 100 ? -4.277 0.052 0.118 1.00 94.19 100 SER A O 1
ATOM 800 N N . THR A 1 101 ? -4.538 -2.152 0.450 1.00 96.19 101 THR A N 1
ATOM 801 C CA . THR A 1 101 ? -5.654 -2.006 1.399 1.00 96.19 101 THR A CA 1
ATOM 802 C C . THR A 1 101 ? -5.199 -1.365 2.715 1.00 96.19 101 THR A C 1
ATOM 804 O O . THR A 1 101 ? -5.919 -0.531 3.264 1.00 96.19 101 THR A O 1
ATOM 807 N N . ILE A 1 102 ? -3.999 -1.698 3.209 1.00 94.94 102 ILE A N 1
ATOM 808 C CA . ILE A 1 102 ? -3.392 -1.058 4.388 1.00 94.94 102 ILE A CA 1
ATOM 809 C C . ILE A 1 102 ? -3.173 0.434 4.136 1.00 94.94 102 ILE A C 1
ATOM 811 O O . ILE A 1 102 ? -3.608 1.250 4.947 1.00 94.94 102 ILE A O 1
ATOM 815 N N . LEU A 1 103 ? -2.547 0.795 3.012 1.00 95.50 103 LEU A N 1
ATOM 816 C CA . LEU A 1 103 ? -2.322 2.192 2.634 1.00 95.50 103 LEU A CA 1
ATOM 817 C C . LEU A 1 103 ? -3.650 2.939 2.524 1.00 95.50 103 LEU A C 1
ATOM 819 O O . LEU A 1 103 ? -3.811 3.990 3.127 1.00 95.50 103 LEU A O 1
ATOM 823 N N . ARG A 1 104 ? -4.645 2.361 1.849 1.00 96.19 104 ARG A N 1
ATOM 824 C CA . ARG A 1 104 ? -5.964 2.983 1.706 1.00 96.19 104 ARG A CA 1
ATOM 825 C C . ARG A 1 104 ? -6.661 3.242 3.045 1.00 96.19 104 ARG A C 1
ATOM 827 O O . ARG A 1 104 ? -7.411 4.205 3.154 1.00 96.19 104 ARG A O 1
ATOM 834 N N . ALA A 1 105 ? -6.458 2.380 4.039 1.00 95.38 105 ALA A N 1
ATOM 835 C CA . ALA A 1 105 ? -7.093 2.515 5.347 1.00 95.38 105 ALA A CA 1
ATOM 836 C C . ALA A 1 105 ? -6.310 3.412 6.321 1.00 95.38 105 ALA A C 1
ATOM 838 O O . ALA A 1 105 ? -6.930 4.125 7.105 1.00 95.38 105 ALA A O 1
ATOM 839 N N . GLY A 1 106 ? -4.976 3.336 6.312 1.00 94.00 106 GLY A N 1
ATOM 840 C CA . GLY A 1 106 ? -4.105 4.000 7.289 1.00 94.00 106 GLY A CA 1
ATOM 841 C C . GLY A 1 106 ? -3.386 5.252 6.783 1.00 94.00 106 GLY A C 1
ATOM 842 O O . GLY A 1 106 ? -2.922 6.043 7.594 1.00 94.00 106 GLY A O 1
ATOM 843 N N . ALA A 1 107 ? -3.287 5.436 5.465 1.00 95.56 107 ALA A N 1
ATOM 844 C CA . ALA A 1 107 ? -2.674 6.595 4.815 1.00 95.56 107 ALA A CA 1
ATOM 845 C C . ALA A 1 107 ? -3.325 6.863 3.436 1.00 95.56 107 ALA A C 1
ATOM 847 O O . ALA A 1 107 ? -2.686 6.638 2.400 1.00 95.56 107 ALA A O 1
ATOM 848 N N . PRO A 1 108 ? -4.603 7.296 3.387 1.00 94.88 108 PRO A N 1
ATOM 849 C CA . PRO A 1 108 ? -5.342 7.464 2.132 1.00 94.88 108 PRO A CA 1
ATOM 850 C C . PRO A 1 108 ? -4.627 8.365 1.118 1.00 94.88 108 PRO A C 1
ATOM 852 O O . PRO A 1 108 ? -4.590 8.058 -0.069 1.00 94.88 108 PRO A O 1
ATOM 855 N N . GLU A 1 109 ? -3.978 9.431 1.579 1.00 95.50 109 GLU A N 1
ATOM 856 C CA . GLU A 1 109 ? -3.238 10.363 0.729 1.00 95.50 109 GLU A CA 1
ATOM 857 C C . GLU A 1 109 ? -1.979 9.712 0.131 1.00 95.50 109 GLU A C 1
ATOM 859 O O . GLU A 1 109 ? -1.638 9.966 -1.027 1.00 95.50 109 GLU A O 1
ATOM 864 N N . ALA A 1 110 ? -1.317 8.817 0.875 1.00 95.06 110 ALA A N 1
ATOM 865 C CA . ALA A 1 110 ? -0.217 8.009 0.348 1.00 95.06 110 ALA A CA 1
ATOM 866 C C . ALA A 1 110 ? -0.710 6.994 -0.692 1.00 95.06 110 ALA A C 1
ATOM 868 O O . ALA A 1 110 ? -0.026 6.734 -1.684 1.00 95.06 110 ALA A O 1
ATOM 869 N N . PHE A 1 111 ? -1.905 6.433 -0.488 1.00 95.88 111 PHE A N 1
ATOM 870 C CA . PHE A 1 111 ? -2.553 5.574 -1.474 1.00 95.88 111 PHE A CA 1
ATOM 871 C C . PHE A 1 111 ? -2.900 6.348 -2.755 1.00 95.88 111 PHE A C 1
ATOM 873 O O . PHE A 1 111 ? -2.630 5.866 -3.856 1.00 95.88 111 PHE A O 1
ATOM 880 N N . ASP A 1 112 ? -3.402 7.576 -2.638 1.00 95.25 112 ASP A N 1
ATOM 881 C CA . ASP A 1 112 ? -3.664 8.433 -3.796 1.00 95.25 112 ASP A CA 1
ATOM 882 C C . ASP A 1 112 ? -2.372 8.798 -4.534 1.00 95.25 112 ASP A C 1
ATOM 884 O O . ASP A 1 112 ? -2.329 8.755 -5.765 1.00 95.25 112 ASP A O 1
ATOM 888 N N . PHE A 1 113 ? -1.294 9.108 -3.808 1.00 94.94 113 PHE A N 1
ATOM 889 C CA . PHE A 1 113 ? 0.032 9.292 -4.402 1.00 94.94 113 PHE A CA 1
ATOM 890 C C . PHE A 1 113 ? 0.478 8.047 -5.178 1.00 94.94 113 PHE A C 1
ATOM 892 O O . PHE A 1 113 ? 0.901 8.160 -6.332 1.00 94.94 113 PHE A O 1
ATOM 899 N N . LEU A 1 114 ? 0.338 6.861 -4.574 1.00 94.12 114 LEU A N 1
ATOM 900 C CA . LEU A 1 114 ? 0.658 5.589 -5.213 1.00 94.12 114 LEU A CA 1
ATOM 901 C C . LEU A 1 114 ? -0.097 5.443 -6.541 1.00 94.12 114 LEU A C 1
ATOM 903 O O . LEU A 1 114 ? 0.526 5.145 -7.558 1.00 94.12 114 LEU A O 1
ATOM 907 N N . LEU A 1 115 ? -1.407 5.702 -6.559 1.00 93.94 115 LEU A N 1
ATOM 908 C CA . LEU A 1 115 ? -2.213 5.626 -7.781 1.00 93.94 115 LEU A CA 1
ATOM 909 C C . LEU A 1 115 ? -1.767 6.645 -8.837 1.00 93.94 115 LEU A C 1
ATOM 911 O O . LEU A 1 115 ? -1.617 6.285 -10.005 1.00 93.94 115 LEU A O 1
ATOM 915 N N . ARG A 1 116 ? -1.493 7.897 -8.443 1.00 94.25 116 ARG A N 1
ATOM 916 C CA . ARG A 1 116 ? -1.023 8.953 -9.362 1.00 94.25 116 ARG A CA 1
ATOM 917 C C . ARG A 1 116 ? 0.341 8.646 -9.980 1.00 94.25 116 ARG A C 1
ATOM 919 O O . ARG A 1 116 ? 0.647 9.148 -11.063 1.00 94.25 116 ARG A O 1
ATOM 926 N N . ARG A 1 117 ? 1.191 7.886 -9.282 1.00 92.00 117 ARG A N 1
ATOM 927 C CA . ARG A 1 117 ? 2.597 7.658 -9.654 1.00 92.00 117 ARG A CA 1
ATOM 928 C C . ARG A 1 117 ? 2.933 6.211 -9.994 1.00 92.00 117 ARG A C 1
ATOM 930 O O . ARG A 1 117 ? 4.104 5.930 -10.241 1.00 92.00 117 ARG A O 1
ATOM 937 N N . ILE A 1 118 ? 1.945 5.321 -10.087 1.00 89.81 118 ILE A N 1
ATOM 938 C CA . ILE A 1 118 ? 2.166 3.883 -10.290 1.00 89.81 118 ILE A CA 1
ATOM 939 C C . ILE A 1 118 ? 3.006 3.573 -11.536 1.00 89.81 118 ILE A C 1
ATOM 941 O O . ILE A 1 118 ? 3.923 2.756 -11.469 1.00 89.81 118 ILE A O 1
ATOM 945 N N . ASP A 1 119 ? 2.775 4.276 -12.646 1.00 86.88 119 ASP A N 1
ATOM 946 C CA . ASP A 1 119 ? 3.539 4.067 -13.880 1.00 86.88 119 ASP A CA 1
ATOM 947 C C . ASP A 1 119 ? 5.002 4.488 -13.712 1.00 86.88 119 ASP A C 1
ATOM 949 O O . ASP A 1 119 ? 5.917 3.765 -14.101 1.00 86.88 119 ASP A O 1
ATOM 953 N N . MET A 1 120 ? 5.251 5.616 -13.042 1.00 85.38 120 MET A N 1
ATOM 954 C CA . MET A 1 120 ? 6.613 6.065 -12.749 1.00 85.38 120 MET A CA 1
ATOM 955 C C . MET A 1 120 ? 7.325 5.156 -11.743 1.00 85.38 120 MET A C 1
ATOM 957 O O . MET A 1 120 ? 8.519 4.907 -11.903 1.00 85.38 120 MET A O 1
ATOM 961 N N . LEU A 1 121 ? 6.606 4.625 -10.749 1.00 84.25 121 LEU A N 1
ATOM 962 C CA . LEU A 1 121 ? 7.136 3.656 -9.782 1.00 84.25 121 LEU A CA 1
ATOM 963 C C . LEU A 1 121 ? 7.549 2.346 -10.471 1.00 84.25 121 LEU A C 1
ATOM 965 O O . LEU A 1 121 ? 8.595 1.782 -10.150 1.00 84.25 121 LEU A O 1
ATOM 969 N N . ARG A 1 122 ? 6.774 1.889 -11.464 1.00 82.19 122 ARG A N 1
ATOM 970 C CA . ARG A 1 122 ? 7.074 0.688 -12.266 1.00 82.19 122 ARG A CA 1
ATOM 971 C C . ARG A 1 122 ? 8.241 0.882 -13.231 1.00 82.19 122 ARG A C 1
ATOM 973 O O . ARG A 1 122 ? 9.017 -0.046 -13.436 1.00 82.19 122 ARG A O 1
ATOM 980 N N . MET A 1 123 ? 8.374 2.072 -13.813 1.00 77.94 123 MET A N 1
ATOM 981 C CA . MET A 1 123 ? 9.422 2.403 -14.790 1.00 77.94 123 MET A CA 1
ATOM 982 C C . MET A 1 123 ? 10.738 2.881 -14.154 1.00 77.94 123 MET A C 1
ATOM 984 O O . MET A 1 123 ? 11.610 3.399 -14.863 1.00 77.94 123 MET A O 1
ATOM 988 N N . ALA A 1 124 ? 10.891 2.748 -12.834 1.00 69.00 124 ALA A N 1
ATOM 989 C CA . ALA A 1 124 ? 12.114 3.126 -12.140 1.00 69.00 124 ALA A CA 1
ATOM 990 C C . ALA A 1 124 ? 13.312 2.309 -12.679 1.00 69.00 124 ALA A C 1
ATOM 992 O O . ALA A 1 124 ? 13.254 1.074 -12.701 1.00 69.00 124 ALA A O 1
ATOM 993 N N . PRO A 1 125 ? 14.385 2.969 -13.157 1.00 63.38 125 PRO A N 1
ATOM 994 C CA . PRO A 1 125 ? 15.479 2.291 -13.839 1.00 63.38 125 PRO A CA 1
ATOM 995 C C . PRO A 1 125 ? 16.243 1.353 -12.896 1.00 63.38 125 PRO A C 1
ATOM 997 O O . PRO A 1 125 ? 16.631 1.714 -11.785 1.00 63.38 125 PRO A O 1
ATOM 1000 N N . VAL A 1 126 ? 16.510 0.134 -13.373 1.00 57.25 126 VAL A N 1
ATOM 1001 C CA . VAL A 1 126 ? 17.235 -0.899 -12.610 1.00 57.25 126 VAL A CA 1
ATOM 1002 C C . VAL A 1 126 ? 18.759 -0.657 -12.614 1.00 57.25 126 VAL A C 1
ATOM 1004 O O . VAL A 1 126 ? 19.477 -1.225 -11.793 1.00 57.25 126 VAL A O 1
ATOM 1007 N N . GLY A 1 127 ? 19.277 0.271 -13.426 1.00 56.38 127 GLY A N 1
ATOM 1008 C CA . GLY A 1 127 ? 20.710 0.580 -13.502 1.00 56.38 127 GLY A CA 1
ATOM 1009 C C . GLY A 1 127 ? 21.015 1.976 -14.042 1.00 56.38 127 GLY A C 1
ATOM 1010 O O . GLY A 1 127 ? 20.150 2.623 -14.628 1.00 56.38 127 GLY A O 1
ATOM 1011 N N . ASP A 1 128 ? 22.257 2.412 -13.835 1.00 52.84 128 ASP A N 1
ATOM 1012 C CA . ASP A 1 128 ? 22.774 3.705 -14.284 1.00 52.84 128 ASP A CA 1
ATOM 1013 C C . ASP A 1 128 ? 23.292 3.575 -15.720 1.00 52.84 128 ASP A C 1
ATOM 1015 O O . ASP A 1 128 ? 24.480 3.375 -15.963 1.00 52.84 128 ASP A O 1
ATOM 1019 N N . SER A 1 129 ? 22.397 3.634 -16.705 1.00 58.50 129 SER A N 1
ATOM 1020 C CA . SER A 1 129 ? 22.830 3.879 -18.081 1.00 58.50 129 SER A CA 1
ATOM 1021 C C . SER A 1 129 ? 23.170 5.364 -18.225 1.00 58.50 129 SER A C 1
ATOM 1023 O O . SER A 1 129 ? 22.287 6.217 -18.108 1.00 58.50 129 SER A O 1
ATOM 1025 N N . ASP A 1 130 ? 24.442 5.672 -18.497 1.00 59.12 130 ASP A N 1
ATOM 1026 C CA . ASP A 1 130 ? 24.964 7.045 -18.621 1.00 59.12 130 ASP A CA 1
ATOM 1027 C C . ASP A 1 130 ? 24.208 7.913 -19.644 1.00 59.12 130 ASP A C 1
ATOM 1029 O O . ASP A 1 130 ? 24.203 9.137 -19.526 1.00 59.12 130 ASP A O 1
ATOM 1033 N N . SER A 1 131 ? 23.526 7.297 -20.613 1.00 61.94 131 SER A N 1
ATOM 1034 C CA . SER A 1 131 ? 22.797 7.990 -21.677 1.00 61.94 131 SER A CA 1
ATOM 1035 C C . SER A 1 131 ? 21.512 8.698 -21.229 1.00 61.94 131 SER A C 1
ATOM 1037 O O . SER A 1 131 ? 20.973 9.465 -22.017 1.00 61.94 131 SER A O 1
ATOM 1039 N N . ASP A 1 132 ? 21.016 8.466 -20.003 1.00 66.38 132 ASP A N 1
ATOM 1040 C CA . ASP A 1 132 ? 19.665 8.904 -19.591 1.00 66.38 132 ASP A CA 1
ATOM 1041 C C . ASP A 1 132 ? 19.586 9.526 -18.179 1.00 66.38 132 ASP A C 1
ATOM 1043 O O . ASP A 1 132 ? 18.533 9.552 -17.525 1.00 66.38 132 ASP A O 1
ATOM 1047 N N . LYS A 1 133 ? 20.714 10.055 -17.684 1.00 71.56 133 LYS A N 1
ATOM 1048 C CA . LYS A 1 133 ? 20.819 10.642 -16.335 1.00 71.56 133 LYS A CA 1
ATOM 1049 C C . LYS A 1 133 ? 19.836 11.789 -16.104 1.00 71.56 133 LYS A C 1
ATOM 1051 O O . LYS A 1 133 ? 19.083 11.757 -15.138 1.00 71.56 133 LYS A O 1
ATOM 1056 N N . CYS A 1 134 ? 19.768 12.748 -17.029 1.00 76.00 134 CYS A N 1
ATOM 1057 C CA . CYS A 1 134 ? 18.923 13.938 -16.883 1.00 76.00 134 CYS A CA 1
ATOM 1058 C C . CYS A 1 134 ? 17.421 13.595 -16.793 1.00 76.00 134 CYS A C 1
ATOM 1060 O O . CYS A 1 134 ? 16.703 14.121 -15.942 1.00 76.00 134 CYS A O 1
ATOM 1062 N N . ALA A 1 135 ? 16.938 12.670 -17.630 1.00 75.69 135 ALA A N 1
ATOM 1063 C CA . ALA A 1 135 ? 15.541 12.233 -17.606 1.00 75.69 135 ALA A CA 1
ATOM 1064 C C . ALA A 1 135 ? 15.206 11.431 -16.338 1.00 75.69 135 ALA A C 1
ATOM 1066 O O . ALA A 1 135 ? 14.095 11.512 -15.807 1.00 75.69 135 ALA A O 1
ATOM 1067 N N . SER A 1 136 ? 16.163 10.652 -15.836 1.00 75.75 136 SER A N 1
ATOM 1068 C CA . SER A 1 136 ? 16.017 9.901 -14.589 1.00 75.75 136 SER A CA 1
ATOM 1069 C C . SER A 1 136 ? 15.989 10.835 -13.382 1.00 75.75 136 SER A C 1
ATOM 1071 O O . SER A 1 136 ? 15.105 10.712 -12.543 1.00 75.75 136 SER A O 1
ATOM 1073 N N . GLU A 1 137 ? 16.864 11.833 -13.339 1.00 80.00 137 GLU A N 1
ATOM 1074 C CA . GLU A 1 137 ? 16.925 12.819 -12.260 1.00 80.00 137 GLU A CA 1
ATOM 1075 C C . GLU A 1 137 ? 15.686 13.718 -12.212 1.00 80.00 137 GLU A C 1
ATOM 1077 O O . GLU A 1 137 ? 15.082 13.882 -11.153 1.00 80.00 137 GLU A O 1
ATOM 1082 N N . LYS A 1 138 ? 15.198 14.187 -13.368 1.00 81.62 138 LYS A N 1
ATOM 1083 C CA . LYS A 1 138 ? 13.936 14.938 -13.437 1.00 81.62 138 LYS A CA 1
ATOM 1084 C C . LYS A 1 138 ? 12.756 14.128 -12.890 1.00 81.62 138 LYS A C 1
ATOM 1086 O O . LYS A 1 138 ? 11.920 14.674 -12.174 1.00 81.62 138 LYS A O 1
ATOM 1091 N N . ARG A 1 139 ? 12.691 12.825 -13.191 1.00 81.31 139 ARG A N 1
ATOM 1092 C CA . ARG A 1 139 ? 11.670 11.928 -12.622 1.00 81.31 139 ARG A CA 1
ATOM 1093 C C . ARG A 1 139 ? 11.800 11.816 -11.103 1.00 81.31 139 ARG A C 1
ATOM 1095 O O . ARG A 1 139 ? 10.783 11.883 -10.417 1.00 81.31 139 ARG A O 1
ATOM 1102 N N . ARG A 1 140 ? 13.025 11.696 -10.580 1.00 82.81 140 ARG A N 1
ATOM 1103 C CA . ARG A 1 140 ? 13.288 11.653 -9.130 1.00 82.81 140 ARG A CA 1
ATOM 1104 C C . ARG A 1 140 ? 12.816 12.925 -8.435 1.00 82.81 140 ARG A C 1
ATOM 1106 O O . ARG A 1 140 ? 12.098 12.814 -7.446 1.00 82.81 140 ARG A O 1
ATOM 1113 N N . CYS A 1 141 ? 13.138 14.100 -8.979 1.00 84.88 141 CYS A N 1
ATOM 1114 C CA . CYS A 1 141 ? 12.665 15.371 -8.425 1.00 84.88 141 CYS A CA 1
ATOM 1115 C C . CYS A 1 141 ? 11.137 15.431 -8.384 1.00 84.88 141 CYS A C 1
ATOM 1117 O O . CYS A 1 141 ? 10.579 15.670 -7.322 1.00 84.88 141 CYS A O 1
ATOM 1119 N N . VAL A 1 142 ? 10.455 15.110 -9.489 1.00 88.25 142 VAL A N 1
ATOM 1120 C CA . VAL A 1 142 ? 8.981 15.134 -9.538 1.00 88.25 142 VAL A CA 1
ATOM 1121 C C . VAL A 1 142 ? 8.358 14.172 -8.522 1.00 88.25 142 VAL A C 1
ATOM 1123 O O . VAL A 1 142 ? 7.378 14.519 -7.868 1.00 88.25 142 VAL A O 1
ATOM 1126 N N . MET A 1 143 ? 8.908 12.961 -8.376 1.00 87.69 143 MET A N 1
ATOM 1127 C CA . MET A 1 143 ? 8.406 11.994 -7.394 1.00 87.69 143 MET A CA 1
ATOM 1128 C C . MET A 1 143 ? 8.627 12.463 -5.959 1.00 87.69 143 MET A C 1
ATOM 1130 O O . MET A 1 143 ? 7.735 12.292 -5.132 1.00 87.69 143 MET A O 1
ATOM 1134 N N . ARG A 1 144 ? 9.793 13.048 -5.669 1.00 86.75 144 ARG A N 1
ATOM 1135 C CA . ARG A 1 144 ? 10.130 13.554 -4.338 1.00 86.75 144 ARG A CA 1
ATOM 1136 C C . ARG A 1 144 ? 9.282 14.765 -3.973 1.00 86.75 144 ARG A C 1
ATOM 1138 O O . ARG A 1 144 ? 8.690 14.765 -2.909 1.00 86.75 144 ARG A O 1
ATOM 1145 N N . GLU A 1 145 ? 9.149 15.734 -4.871 1.00 90.25 145 GLU A N 1
ATOM 1146 C CA . GLU A 1 145 ? 8.331 16.930 -4.648 1.00 90.25 145 GLU A CA 1
ATOM 1147 C C . GLU A 1 145 ? 6.859 16.583 -4.393 1.00 90.25 145 GLU A C 1
ATOM 1149 O O . GLU A 1 145 ? 6.244 17.135 -3.483 1.00 90.25 145 GLU A O 1
ATOM 1154 N N . ASP A 1 146 ? 6.286 15.654 -5.165 1.00 91.06 146 ASP A N 1
ATOM 1155 C CA . ASP A 1 146 ? 4.899 15.215 -4.966 1.00 91.06 146 ASP A CA 1
ATOM 1156 C C . ASP A 1 146 ? 4.743 14.393 -3.680 1.00 91.06 146 ASP A C 1
ATOM 1158 O O . ASP A 1 146 ? 3.751 14.546 -2.964 1.00 91.06 146 ASP A O 1
ATOM 1162 N N . TRP A 1 147 ? 5.732 13.558 -3.342 1.00 92.75 147 TRP A N 1
ATOM 1163 C CA . TRP A 1 147 ? 5.738 12.854 -2.062 1.00 92.75 147 TRP A CA 1
ATOM 1164 C C . TRP A 1 147 ? 5.794 13.834 -0.891 1.00 92.75 147 TRP A C 1
ATOM 1166 O O . TRP A 1 147 ? 4.934 13.773 -0.019 1.00 92.75 147 TRP A O 1
ATOM 1176 N N . ASP A 1 148 ? 6.729 14.782 -0.918 1.00 91.38 148 ASP A N 1
ATOM 1177 C CA . ASP A 1 148 ? 6.891 15.800 0.117 1.00 91.38 148 ASP A CA 1
ATOM 1178 C C . ASP A 1 148 ? 5.616 16.637 0.253 1.00 91.38 148 ASP A C 1
ATOM 1180 O O . ASP A 1 148 ? 5.151 16.876 1.366 1.00 91.38 148 ASP A O 1
ATOM 1184 N N . ALA A 1 149 ? 4.998 17.035 -0.864 1.00 92.31 149 ALA A N 1
ATOM 1185 C CA . ALA A 1 149 ? 3.718 17.739 -0.859 1.00 92.31 149 ALA A CA 1
ATOM 1186 C C . ALA A 1 149 ? 2.594 16.896 -0.235 1.00 92.31 149 ALA A C 1
ATOM 1188 O O . ALA A 1 149 ? 1.800 17.422 0.546 1.00 92.31 149 ALA A O 1
ATOM 1189 N N . THR A 1 150 ? 2.554 15.598 -0.543 1.00 92.81 150 THR A N 1
ATOM 1190 C CA . THR A 1 150 ? 1.570 14.650 -0.001 1.00 92.81 150 THR A CA 1
ATOM 1191 C C . THR A 1 150 ? 1.773 14.428 1.500 1.00 92.81 150 THR A C 1
ATOM 1193 O O . THR A 1 150 ? 0.806 14.426 2.258 1.00 92.81 150 THR A O 1
ATOM 1196 N N . SER A 1 151 ? 3.018 14.280 1.961 1.00 92.12 151 SER A N 1
ATOM 1197 C CA . SER A 1 151 ? 3.327 13.964 3.359 1.00 92.12 151 SER A CA 1
ATOM 1198 C C . SER A 1 151 ? 3.395 15.185 4.278 1.00 92.12 151 SER A C 1
ATOM 1200 O O . SER A 1 151 ? 3.301 15.032 5.492 1.00 92.12 151 SER A O 1
ATOM 1202 N N . LYS A 1 152 ? 3.554 16.406 3.747 1.00 88.56 152 LYS A N 1
ATOM 1203 C CA . LYS A 1 152 ? 3.788 17.624 4.553 1.00 88.56 152 LYS A CA 1
ATOM 1204 C C . LYS A 1 152 ? 2.695 17.926 5.579 1.00 88.56 152 LYS A C 1
ATOM 1206 O O . LYS A 1 152 ? 2.978 18.533 6.606 1.00 88.56 152 LYS A O 1
ATOM 1211 N N . THR A 1 153 ? 1.454 17.558 5.276 1.00 85.94 153 THR A N 1
ATOM 1212 C CA . THR A 1 153 ? 0.285 17.823 6.136 1.00 85.94 153 THR A CA 1
ATOM 1213 C C . THR A 1 153 ? -0.386 16.544 6.631 1.00 85.94 153 THR A C 1
ATOM 1215 O O . THR A 1 153 ? -1.481 16.596 7.179 1.00 85.94 153 THR A O 1
ATOM 1218 N N . ALA A 1 154 ? 0.269 15.400 6.435 1.00 88.69 154 ALA A N 1
ATOM 1219 C CA . ALA A 1 154 ? -0.277 14.101 6.775 1.00 88.69 154 ALA A CA 1
ATOM 1220 C C . ALA A 1 154 ? -0.290 13.858 8.292 1.00 88.69 154 ALA A C 1
ATOM 1222 O O . ALA A 1 154 ? 0.692 14.125 8.983 1.00 88.69 154 ALA A O 1
ATOM 1223 N N . GLU A 1 155 ? -1.384 13.280 8.792 1.00 90.75 155 GLU A N 1
ATOM 1224 C CA . GLU A 1 155 ? -1.481 12.778 10.173 1.00 90.75 155 GLU A CA 1
ATOM 1225 C C . GLU A 1 155 ? -0.911 11.353 10.328 1.00 90.75 155 GLU A C 1
ATOM 1227 O O . GLU A 1 155 ? -0.704 10.875 11.444 1.00 90.75 155 GLU A O 1
ATOM 1232 N N . TRP A 1 156 ? -0.661 10.659 9.214 1.00 92.94 156 TRP A N 1
ATOM 1233 C CA . TRP A 1 156 ? -0.106 9.304 9.167 1.00 92.94 156 TRP A CA 1
ATOM 1234 C C . TRP A 1 156 ? 1.424 9.299 9.110 1.00 92.94 156 TRP A C 1
ATOM 1236 O O . TRP A 1 156 ? 2.064 10.262 8.693 1.00 92.94 156 TRP A O 1
ATOM 1246 N N . ASP A 1 157 ? 2.030 8.176 9.510 1.00 91.19 157 ASP A N 1
ATOM 1247 C CA . ASP A 1 157 ? 3.487 8.034 9.509 1.00 91.19 157 ASP A CA 1
ATOM 1248 C C . ASP A 1 157 ? 4.034 7.934 8.080 1.00 91.19 157 ASP A C 1
ATOM 1250 O O . ASP A 1 157 ? 3.966 6.880 7.434 1.00 91.19 157 ASP A O 1
ATOM 1254 N N . ALA A 1 158 ? 4.596 9.043 7.594 1.00 91.38 158 ALA A N 1
ATOM 1255 C CA . ALA A 1 158 ? 5.073 9.151 6.224 1.00 91.38 158 ALA A CA 1
ATOM 1256 C C . ALA A 1 158 ? 6.139 8.109 5.885 1.00 91.38 158 ALA A C 1
ATOM 1258 O O . ALA A 1 158 ? 6.092 7.467 4.834 1.00 91.38 158 ALA A O 1
ATOM 1259 N N . THR A 1 159 ? 7.053 7.871 6.819 1.00 88.69 159 THR A N 1
ATOM 1260 C CA . THR A 1 159 ? 8.113 6.875 6.670 1.00 88.69 159 THR A CA 1
ATOM 1261 C C . THR A 1 159 ? 7.539 5.474 6.466 1.00 88.69 159 THR A C 1
ATOM 1263 O O . THR A 1 159 ? 7.952 4.780 5.536 1.00 88.69 159 THR A O 1
ATOM 1266 N N . SER A 1 160 ? 6.557 5.062 7.276 1.00 90.00 160 SER A N 1
ATOM 1267 C CA . SER A 1 160 ? 5.904 3.752 7.141 1.00 90.00 160 SER A CA 1
ATOM 1268 C C . SER A 1 160 ? 5.149 3.603 5.827 1.00 90.00 160 SER A C 1
ATOM 1270 O O . SER A 1 160 ? 5.270 2.569 5.169 1.00 90.00 160 SER A O 1
ATOM 1272 N N . ALA A 1 161 ? 4.399 4.626 5.416 1.00 92.44 161 ALA A N 1
ATOM 1273 C CA . ALA A 1 16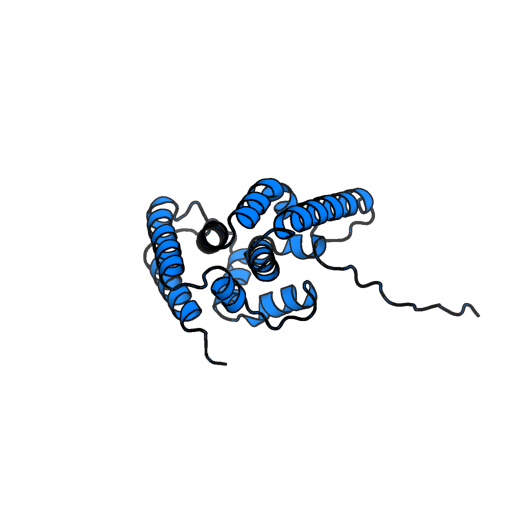1 ? 3.662 4.593 4.156 1.00 92.44 161 ALA A CA 1
ATOM 1274 C C . ALA A 1 161 ? 4.605 4.495 2.950 1.00 92.44 161 ALA A C 1
ATOM 1276 O O . ALA A 1 161 ? 4.402 3.644 2.082 1.00 92.44 161 ALA A O 1
ATOM 1277 N N . LEU A 1 162 ? 5.685 5.283 2.931 1.00 90.38 162 LEU A N 1
ATOM 1278 C CA . LEU A 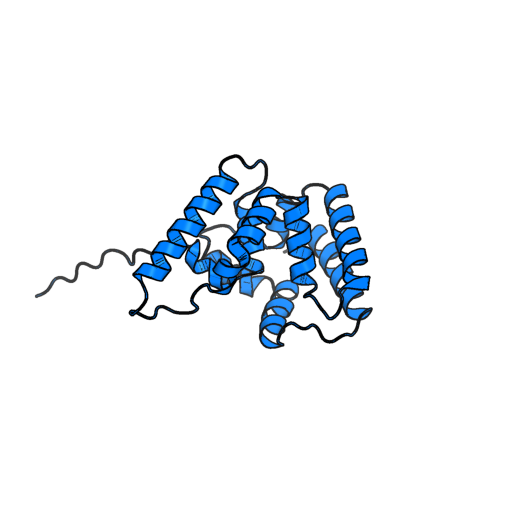1 162 ? 6.702 5.181 1.887 1.00 90.38 162 LEU A CA 1
ATOM 1279 C C . LEU A 1 162 ? 7.353 3.797 1.884 1.00 90.38 162 LEU A C 1
ATOM 1281 O O . LEU A 1 162 ? 7.541 3.212 0.822 1.00 90.38 162 LEU A O 1
ATOM 1285 N N . ARG A 1 163 ? 7.638 3.230 3.062 1.00 86.56 163 ARG A N 1
ATOM 1286 C CA . ARG A 1 163 ? 8.213 1.884 3.185 1.00 86.56 163 ARG A CA 1
ATOM 1287 C C . ARG A 1 163 ? 7.306 0.818 2.568 1.00 86.56 163 ARG A C 1
ATOM 1289 O O . ARG A 1 163 ? 7.796 -0.053 1.856 1.00 86.56 163 ARG A O 1
ATOM 1296 N N . LEU A 1 164 ? 5.994 0.915 2.782 1.00 87.62 164 LEU A N 1
ATOM 1297 C CA . LEU A 1 164 ? 5.008 0.034 2.152 1.00 87.62 164 LEU A CA 1
ATOM 1298 C C . LEU A 1 164 ? 4.909 0.240 0.632 1.00 87.62 164 LEU A C 1
ATOM 1300 O O . LEU A 1 164 ? 4.785 -0.728 -0.112 1.00 87.62 164 LEU A O 1
ATOM 1304 N N . ILE A 1 165 ? 5.020 1.475 0.142 1.00 90.00 165 ILE A N 1
ATOM 1305 C CA . ILE A 1 165 ? 5.071 1.744 -1.304 1.00 90.00 165 ILE A CA 1
ATOM 1306 C C . ILE A 1 165 ? 6.342 1.145 -1.920 1.00 90.00 165 ILE A C 1
ATOM 1308 O O . ILE A 1 165 ? 6.286 0.506 -2.968 1.00 90.00 165 ILE A O 1
ATOM 1312 N N . LEU A 1 166 ? 7.491 1.298 -1.263 1.00 85.19 166 LEU A N 1
ATOM 1313 C CA . LEU A 1 166 ? 8.760 0.726 -1.717 1.00 85.19 166 LEU A CA 1
ATOM 1314 C C . LEU A 1 166 ? 8.802 -0.797 -1.597 1.00 85.19 166 LEU A C 1
ATOM 1316 O O . LEU A 1 166 ? 9.520 -1.446 -2.352 1.00 85.19 166 LEU A O 1
ATOM 1320 N N . PHE A 1 167 ? 8.013 -1.374 -0.695 1.00 81.31 167 PHE A N 1
ATOM 1321 C CA . PHE A 1 167 ? 7.780 -2.810 -0.664 1.00 81.31 167 PHE A CA 1
ATOM 1322 C C . PHE A 1 167 ? 7.086 -3.292 -1.949 1.00 81.31 167 PHE A C 1
ATOM 1324 O O . PHE A 1 167 ? 7.514 -4.291 -2.523 1.00 81.31 167 PHE A O 1
ATOM 1331 N N . LEU A 1 168 ? 6.085 -2.554 -2.449 1.00 83.50 168 LEU A N 1
ATOM 1332 C CA . LEU A 1 168 ? 5.423 -2.856 -3.728 1.00 83.50 168 LEU A CA 1
ATOM 1333 C C . LEU A 1 168 ? 6.325 -2.593 -4.942 1.00 83.50 168 LEU A C 1
ATOM 1335 O O . LEU A 1 168 ? 6.278 -3.322 -5.932 1.00 83.50 168 LEU A O 1
ATOM 1339 N N . PHE A 1 169 ? 7.164 -1.557 -4.871 1.00 82.94 169 PHE A N 1
ATOM 1340 C CA . PHE A 1 169 ? 8.035 -1.135 -5.971 1.00 82.94 169 PHE A CA 1
ATOM 1341 C C . PHE A 1 169 ? 9.491 -0.983 -5.512 1.00 82.94 169 PHE A C 1
ATOM 1343 O O . PHE A 1 169 ? 9.989 0.141 -5.414 1.00 82.94 169 PHE A O 1
ATOM 1350 N N . PRO A 1 170 ? 10.229 -2.089 -5.291 1.00 75.88 170 PRO A N 1
ATOM 1351 C CA . PRO A 1 170 ? 11.598 -2.023 -4.775 1.00 75.88 170 PRO A CA 1
ATOM 1352 C C . PRO A 1 170 ? 12.537 -1.187 -5.651 1.00 75.88 170 PRO A C 1
ATOM 1354 O O . PRO A 1 170 ? 13.372 -0.445 -5.144 1.00 75.88 170 PRO A O 1
ATOM 1357 N N . ASN A 1 171 ? 12.355 -1.234 -6.974 1.00 73.88 171 ASN A N 1
ATOM 1358 C CA . ASN A 1 171 ? 13.168 -0.468 -7.923 1.00 73.88 171 ASN A CA 1
ATOM 1359 C C . ASN A 1 171 ? 13.022 1.052 -7.747 1.00 73.88 171 ASN A C 1
ATOM 1361 O O . ASN A 1 171 ? 13.945 1.798 -8.072 1.00 73.88 171 ASN A O 1
ATOM 1365 N N . ALA A 1 172 ? 11.891 1.515 -7.209 1.00 78.62 172 ALA A N 1
ATOM 1366 C CA . ALA A 1 172 ? 11.655 2.929 -6.958 1.00 78.62 172 ALA A CA 1
ATOM 1367 C C . ALA A 1 172 ? 12.460 3.464 -5.769 1.00 78.62 172 ALA A C 1
ATOM 1369 O O . ALA A 1 172 ? 12.577 4.677 -5.626 1.00 78.62 172 ALA A O 1
ATOM 1370 N N . ALA A 1 173 ? 13.063 2.604 -4.940 1.00 75.44 173 ALA A N 1
ATOM 1371 C CA . ALA A 1 173 ? 13.786 3.033 -3.746 1.00 75.44 173 ALA A CA 1
ATOM 1372 C C . ALA A 1 173 ? 14.932 4.007 -4.077 1.00 75.44 173 ALA A C 1
ATOM 1374 O O . ALA A 1 173 ? 15.129 4.989 -3.366 1.00 75.44 173 ALA A O 1
ATOM 1375 N N . LYS A 1 174 ? 15.612 3.825 -5.218 1.00 71.56 174 LYS A N 1
ATOM 1376 C CA . LYS A 1 174 ? 16.642 4.761 -5.710 1.00 71.56 174 LYS A CA 1
ATOM 1377 C C . LYS A 1 174 ? 16.105 6.171 -5.967 1.00 71.56 174 LYS A C 1
ATOM 1379 O O . LYS A 1 174 ? 16.843 7.144 -5.840 1.00 71.56 174 LYS A O 1
ATOM 1384 N N . SER A 1 175 ? 14.826 6.293 -6.319 1.00 73.31 175 SER A N 1
ATOM 1385 C CA . SER A 1 175 ? 14.205 7.594 -6.549 1.00 73.31 175 SER A CA 1
ATOM 1386 C C . SER A 1 175 ? 14.037 8.395 -5.265 1.00 73.31 175 SER A C 1
ATOM 1388 O O . SER A 1 175 ? 14.095 9.622 -5.305 1.00 73.31 175 SER A O 1
ATOM 1390 N N . PHE A 1 176 ? 13.898 7.706 -4.132 1.00 72.81 176 PHE A N 1
ATOM 1391 C CA . PHE A 1 176 ? 13.700 8.320 -2.822 1.00 72.81 176 PHE A CA 1
ATOM 1392 C C . PHE A 1 176 ? 14.978 8.363 -1.980 1.00 72.81 176 PHE A C 1
ATOM 1394 O O . PHE A 1 176 ? 15.114 9.273 -1.169 1.00 72.81 176 PHE A O 1
ATOM 1401 N N . GLY A 1 177 ? 15.942 7.471 -2.223 1.00 62.19 177 GLY A N 1
ATOM 1402 C CA . GLY A 1 177 ? 17.245 7.488 -1.561 1.00 62.19 177 GLY A CA 1
ATOM 1403 C C . GLY A 1 177 ? 18.047 8.761 -1.851 1.00 62.19 177 GLY A C 1
ATOM 1404 O O . GLY A 1 177 ? 18.023 9.304 -2.965 1.00 62.19 177 GLY A O 1
ATOM 1405 N N . GLU A 1 178 ? 18.768 9.239 -0.839 1.00 49.19 178 GLU A N 1
ATOM 1406 C CA . GLU A 1 178 ? 19.883 10.158 -1.041 1.00 49.19 178 GLU A CA 1
ATOM 1407 C C . GLU A 1 178 ? 20.951 9.445 -1.870 1.00 49.19 178 GLU A C 1
ATOM 1409 O O . GLU A 1 178 ? 21.332 8.305 -1.590 1.00 49.19 178 GLU A O 1
ATOM 1414 N N . GLU A 1 179 ? 21.448 10.119 -2.905 1.00 35.50 179 GLU A N 1
ATOM 1415 C CA . GLU A 1 179 ? 22.760 9.764 -3.418 1.00 35.50 179 GLU A CA 1
ATOM 1416 C C . GLU A 1 179 ? 23.718 9.856 -2.239 1.00 35.50 179 GLU A C 1
ATOM 1418 O O . GLU A 1 179 ? 23.853 10.911 -1.619 1.00 35.50 179 GLU A O 1
ATOM 1423 N N . ARG A 1 180 ? 24.408 8.759 -1.921 1.00 33.25 180 ARG A N 1
ATOM 1424 C CA . ARG A 1 180 ? 25.707 8.932 -1.291 1.00 33.25 180 ARG A CA 1
ATOM 1425 C C . ARG A 1 180 ? 26.491 9.824 -2.243 1.00 33.25 180 ARG A C 1
ATOM 1427 O O . ARG A 1 180 ? 26.972 9.341 -3.265 1.00 33.25 180 ARG A O 1
ATOM 1434 N N . SER A 1 181 ? 26.647 11.095 -1.884 1.00 30.59 181 SER A N 1
ATOM 1435 C CA . SER A 1 181 ? 27.874 11.812 -2.181 1.00 30.59 181 SER A CA 1
ATOM 1436 C C . SER A 1 181 ? 28.989 10.871 -1.749 1.00 30.59 181 SER A C 1
ATOM 1438 O O . SER A 1 181 ? 29.213 10.653 -0.558 1.00 30.59 181 SER A O 1
ATOM 1440 N N . VAL A 1 182 ? 29.601 10.200 -2.723 1.00 32.97 182 VAL A N 1
ATOM 1441 C CA . VAL A 1 182 ? 30.873 9.529 -2.515 1.00 32.97 182 VAL A CA 1
ATOM 1442 C C . VAL A 1 182 ? 31.820 10.652 -2.134 1.00 32.97 182 VAL A C 1
ATOM 1444 O O . VAL A 1 182 ? 32.217 11.472 -2.955 1.00 32.97 182 VAL A O 1
ATOM 1447 N N . ASP A 1 183 ? 32.045 10.724 -0.835 1.00 33.03 183 ASP A N 1
ATOM 1448 C CA . ASP A 1 183 ? 32.884 11.667 -0.134 1.00 33.03 183 ASP A CA 1
ATOM 1449 C C . ASP A 1 183 ? 34.211 11.889 -0.881 1.00 33.03 183 ASP A C 1
ATOM 1451 O O . ASP A 1 183 ? 34.991 10.960 -1.106 1.00 33.03 183 ASP A O 1
ATOM 1455 N N . GLY A 1 184 ? 34.442 13.128 -1.315 1.00 36.12 184 GLY A N 1
ATOM 1456 C CA . GLY A 1 184 ? 35.603 13.882 -0.851 1.00 36.12 184 GLY A CA 1
ATOM 1457 C C . GLY A 1 184 ? 36.998 13.262 -0.972 1.00 36.12 184 GLY A C 1
ATOM 1458 O O . GLY A 1 184 ? 37.857 13.596 -0.161 1.00 36.12 184 GLY A O 1
ATOM 1459 N N . ARG A 1 185 ? 37.306 12.424 -1.969 1.00 29.53 185 ARG A N 1
ATOM 1460 C CA . ARG A 1 185 ? 38.712 12.137 -2.309 1.00 29.53 185 ARG A CA 1
ATOM 1461 C C . ARG A 1 185 ? 39.215 13.105 -3.367 1.00 29.53 185 ARG A C 1
ATOM 1463 O O . ARG A 1 185 ? 39.246 12.802 -4.558 1.00 29.53 185 ARG A O 1
ATOM 1470 N N . VAL A 1 186 ? 39.678 14.257 -2.885 1.00 37.59 186 VAL A N 1
ATOM 1471 C CA . VAL A 1 186 ? 40.754 15.010 -3.536 1.00 37.59 186 VAL A CA 1
ATOM 1472 C C . VAL A 1 186 ? 41.868 14.008 -3.838 1.00 37.59 186 VAL A C 1
ATOM 1474 O O . VAL A 1 186 ? 42.513 13.491 -2.930 1.00 37.59 186 VAL A O 1
ATOM 1477 N N . SER A 1 187 ? 42.050 13.681 -5.114 1.00 34.00 187 SER A N 1
ATOM 1478 C CA . SER A 1 187 ? 43.273 13.033 -5.570 1.00 34.00 187 SER A CA 1
ATOM 1479 C C . SER A 1 187 ? 44.341 14.124 -5.620 1.00 34.00 187 SER A C 1
ATOM 1481 O O . SER A 1 187 ? 44.167 15.062 -6.403 1.00 34.00 187 SER A O 1
ATOM 1483 N N . PRO A 1 188 ? 45.417 14.071 -4.817 1.00 39.78 188 PRO A N 1
ATOM 1484 C CA . PRO A 1 188 ? 46.572 14.898 -5.102 1.00 39.78 188 PRO A CA 1
ATOM 1485 C C . PRO A 1 188 ? 47.199 14.313 -6.369 1.00 39.78 188 PRO A C 1
ATOM 1487 O O . PRO A 1 188 ? 47.713 13.195 -6.361 1.00 39.78 188 PRO A O 1
ATOM 1490 N N . GLN A 1 189 ? 47.064 15.026 -7.486 1.00 39.38 189 GLN A N 1
ATOM 1491 C CA . GLN A 1 189 ? 47.927 14.781 -8.635 1.00 39.38 189 GLN A CA 1
ATOM 1492 C C . GLN A 1 189 ? 49.352 15.156 -8.213 1.00 39.38 189 GLN A C 1
ATOM 1494 O O . GLN A 1 189 ? 49.544 16.180 -7.553 1.00 39.38 189 GLN A O 1
ATOM 1499 N N . GLY A 1 190 ? 50.292 14.252 -8.494 1.00 40.22 190 GLY A N 1
ATOM 1500 C CA . GLY A 1 190 ? 51.720 14.450 -8.246 1.00 40.22 190 GLY A CA 1
ATOM 1501 C C . GLY A 1 190 ? 52.349 15.498 -9.147 1.00 40.22 190 GLY A C 1
ATOM 1502 O O . GLY A 1 190 ? 51.684 15.940 -10.111 1.00 40.22 190 GLY A O 1
#

Sequence (190 aa):
MNESPLLSVIRTMREQLLAEYGDIDPTPQKSREQMGRLLRNEAGIERYLHVTMSGSDDTFGTAVTRLVNTPRTLKHVLRHVDDSWKRLHGEVCLDDLLVSTILRAGAPEAFDFLLRRIDMLRMAPVGDSDSDKCASEKRRCVMREDWDATSKTAEWDATSALRLILFLFPNAAKSFGEERSVDGRVSPQG

Foldseek 3Di:
DDDDPLLVVVLVLVVVLCVVQVDDAPDPVVVVVVVVCCSVPVVPVQVLCCVLPPDDPQTLVNLLCQLQVDPVLSVVLSVVLVVVCVPCPRPHHSLCSSLLSSCCSRPVLLNVLCVVCVVVLQPQDPDDDVVCVVVNLVSLVVSQVSLCVSPVPDPGDSSSSVSSSCVVRVSCSNSVGDPPPPDDPPDPDD

Radius of gyration: 18.26 Å; chains: 1; bounding box: 65×41×41 Å

Secondary structure (DSSP, 8-state):
-PPPHHHHHHHHHHHHHHHH-----SS-HHHHHHHHHHTT-THHHHHHHHHHTTT----HHHHHHHHS-SHHHHHHHHHHHHHHHHHHBTTB-HHHHHHHHHHHHH-HHHHHHHHHHHHHHHT--SS--GGGHHHHHHHHHHHHHHHHHHHTT-SS-HHHHHHHHHHH-GGGHHHHSPP-----------